Protein AF-A0A351EUS2-F1 (afdb_monomer_lite)

Radius of gyration: 25.68 Å; chains: 1; bounding box: 86×80×52 Å

pLDDT: mean 73.87, std 24.68, range [30.19, 98.44]

Foldseek 3Di:
DDDDDDDPDDPQDPQQAQALQGGRQQGFFAAPVVNDVSNDDQKDWADWDCPDPQWIFTFIDGPPHTAWTFTDHPPDSTGFKIKGQPQSHAYPQRAWHQAFPVNVCVVQNAKKKFFDVVVQGWIWIDGLRDHPDQKIFTWPDGDPPAQADDDPPDGMHSHGHPSGTGRIIMGGDDPPPDRPVNVVVVVPPPDPDPDPDPDDDDDDDDDDDDDDDDDDDDDDDDDPDPVSVVVVVVVVCCVVVVVVVSVVVPVPDDDPDDDD

Structure (mmCIF, N/CA/C/O backbone):
data_AF-A0A351EUS2-F1
#
_entry.id   AF-A0A351EUS2-F1
#
loop_
_atom_site.group_PDB
_atom_site.id
_atom_site.type_symbol
_atom_site.label_atom_id
_atom_site.label_alt_id
_atom_site.label_comp_id
_atom_site.label_asym_id
_atom_site.label_entity_id
_atom_site.label_seq_id
_atom_site.pdbx_PDB_ins_code
_atom_site.Cartn_x
_atom_site.Cartn_y
_atom_site.Cartn_z
_atom_site.occupancy
_atom_site.B_iso_or_equiv
_atom_site.auth_seq_id
_atom_site.auth_comp_id
_atom_site.auth_asym_id
_atom_site.auth_atom_id
_atom_site.pdbx_PDB_model_num
ATOM 1 N N . MET A 1 1 ? -37.003 -33.892 20.869 1.00 40.03 1 MET A N 1
ATOM 2 C CA . MET A 1 1 ? -35.899 -33.844 19.891 1.00 40.03 1 MET A CA 1
ATOM 3 C C . MET A 1 1 ? -35.829 -32.402 19.405 1.00 40.03 1 MET A C 1
ATOM 5 O O . MET A 1 1 ? -36.619 -32.031 18.552 1.00 40.03 1 MET A O 1
ATOM 9 N N . LEU A 1 2 ? -35.039 -31.555 20.077 1.00 43.84 2 LEU A N 1
ATOM 10 C CA . LEU A 1 2 ? -34.855 -30.150 19.691 1.00 43.84 2 LEU A CA 1
ATOM 11 C C . LEU A 1 2 ? -33.710 -30.076 18.676 1.00 43.84 2 LEU A C 1
ATOM 13 O O . LEU A 1 2 ? -32.612 -30.545 18.968 1.00 43.84 2 LEU A O 1
ATOM 17 N N . LEU A 1 3 ? -33.982 -29.506 17.505 1.00 45.84 3 LEU A N 1
ATOM 18 C CA . LEU A 1 3 ? -32.971 -29.120 16.527 1.00 45.84 3 LEU A CA 1
ATOM 19 C C . LEU A 1 3 ? -32.460 -27.730 16.926 1.00 45.84 3 LEU A C 1
ATOM 21 O O . LEU A 1 3 ? -33.226 -26.770 16.932 1.00 45.84 3 LEU A O 1
ATOM 25 N N . LEU A 1 4 ? -31.191 -27.647 17.320 1.00 47.06 4 LEU A N 1
ATOM 26 C CA . LEU A 1 4 ? -30.486 -26.383 17.516 1.00 47.06 4 LEU A CA 1
ATOM 27 C C . LEU A 1 4 ? -30.123 -25.826 16.137 1.00 47.06 4 LEU A C 1
ATOM 29 O O . LEU A 1 4 ? -29.403 -26.475 15.380 1.00 47.06 4 LEU A O 1
ATOM 33 N N . SER A 1 5 ? -30.635 -24.638 15.822 1.00 47.66 5 SER A N 1
ATOM 34 C CA . SER A 1 5 ? -30.217 -23.852 14.664 1.00 47.66 5 SER A CA 1
ATOM 35 C C . SER A 1 5 ? -28.746 -23.467 14.818 1.00 47.66 5 SER A C 1
ATOM 37 O O . SER A 1 5 ? -28.373 -22.798 15.780 1.00 47.66 5 SER A O 1
ATOM 39 N N . SER A 1 6 ? -27.905 -23.894 13.878 1.00 51.12 6 SER A N 1
ATOM 40 C CA . SER A 1 6 ? -26.531 -23.413 13.762 1.00 51.12 6 SER A CA 1
ATOM 41 C C . SER A 1 6 ? -26.544 -21.949 13.328 1.00 51.12 6 SER A C 1
ATOM 43 O O . SER A 1 6 ? -26.852 -21.644 12.179 1.00 51.12 6 SER A O 1
ATOM 45 N N . SER A 1 7 ? -26.185 -21.044 14.236 1.00 49.00 7 SER A N 1
ATOM 46 C CA . SER A 1 7 ? -25.753 -19.697 13.867 1.00 49.00 7 SER A CA 1
ATOM 47 C C . SER A 1 7 ? -24.431 -19.815 13.112 1.00 49.00 7 SER A C 1
ATOM 49 O O . SER A 1 7 ? -23.407 -20.150 13.713 1.00 49.00 7 SER A O 1
ATOM 51 N N . ALA A 1 8 ? -24.447 -19.564 11.803 1.00 48.00 8 ALA A N 1
ATOM 52 C CA . ALA A 1 8 ? -23.233 -19.369 11.024 1.00 48.00 8 ALA A CA 1
ATOM 53 C C . ALA A 1 8 ? -22.495 -18.150 11.597 1.00 48.00 8 ALA A C 1
ATOM 55 O O . ALA A 1 8 ? -22.927 -17.015 11.420 1.00 48.00 8 ALA A O 1
ATOM 56 N N . HIS A 1 9 ? -21.432 -18.394 12.359 1.00 41.19 9 HIS A N 1
ATOM 57 C CA . HIS A 1 9 ? -20.487 -17.343 12.712 1.00 41.19 9 HIS A CA 1
ATOM 58 C C . HIS A 1 9 ? -19.662 -17.079 11.4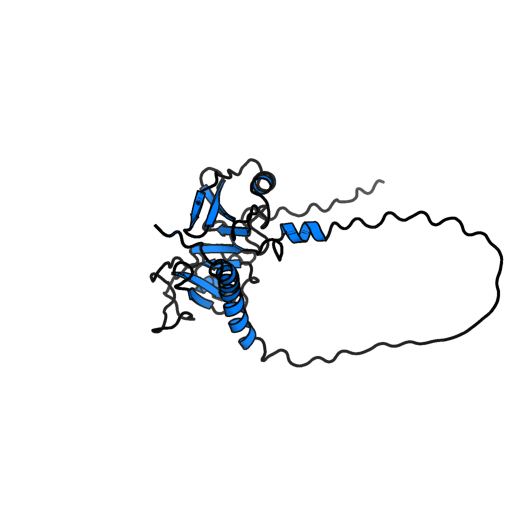55 1.00 41.19 9 HIS A C 1
ATOM 60 O O . HIS A 1 9 ? -19.102 -18.023 10.891 1.00 41.19 9 HIS A O 1
ATOM 66 N N . ALA A 1 10 ? -19.627 -15.825 11.000 1.00 47.22 10 ALA A N 1
ATOM 67 C CA . ALA A 1 10 ? -18.658 -15.396 10.001 1.00 47.22 10 ALA A CA 1
ATOM 68 C C . ALA A 1 10 ? -17.269 -15.841 10.480 1.00 47.22 10 ALA A C 1
ATOM 70 O O . ALA A 1 10 ? -16.931 -15.669 11.655 1.00 47.22 10 ALA A O 1
ATOM 71 N N . GLN A 1 11 ? -16.515 -16.516 9.614 1.00 40.34 11 GLN A N 1
ATOM 72 C CA . GLN A 1 11 ? -15.168 -16.933 9.978 1.00 40.34 11 GLN A CA 1
ATOM 73 C C . GLN A 1 11 ? -14.335 -15.673 10.241 1.00 40.34 11 GLN A C 1
ATOM 75 O O . GLN A 1 11 ? -14.480 -14.715 9.480 1.00 40.34 11 GLN A O 1
ATOM 80 N N . PRO A 1 12 ? -13.498 -15.648 11.294 1.00 48.78 12 PRO A N 1
ATOM 81 C CA . PRO A 1 12 ? -12.556 -14.555 11.467 1.00 48.78 12 PRO A CA 1
ATOM 82 C C . PRO A 1 12 ? -11.713 -14.474 10.194 1.00 48.78 12 PRO A C 1
ATOM 84 O O . PRO A 1 12 ? -11.136 -15.480 9.772 1.00 48.78 12 PRO A O 1
ATOM 87 N N . VAL A 1 13 ? -11.706 -13.303 9.555 1.00 56.59 13 VAL A N 1
ATOM 88 C CA . VAL A 1 13 ? -10.705 -12.996 8.534 1.00 56.59 13 VAL A CA 1
ATOM 89 C C . VAL A 1 13 ? -9.361 -13.161 9.232 1.00 56.59 13 VAL A C 1
ATOM 91 O O . VAL A 1 13 ? -9.209 -12.702 10.365 1.00 56.59 13 VAL A O 1
ATOM 94 N N . ASP A 1 14 ? -8.427 -13.888 8.618 1.00 68.25 14 ASP A N 1
ATOM 95 C CA . ASP A 1 14 ? -7.084 -14.009 9.182 1.00 68.25 14 ASP A CA 1
ATOM 96 C C . ASP A 1 14 ? -6.556 -12.589 9.442 1.00 68.25 14 ASP A C 1
ATOM 98 O O . ASP A 1 14 ? -6.631 -11.738 8.546 1.00 68.25 14 ASP A O 1
ATOM 102 N N . ASP A 1 15 ? -6.084 -12.335 10.671 1.00 78.44 15 ASP A N 1
ATOM 103 C CA . ASP A 1 15 ? -5.632 -11.021 11.152 1.00 78.44 15 ASP A CA 1
ATOM 104 C C . ASP A 1 15 ? -4.650 -10.355 10.169 1.00 78.44 15 ASP A C 1
ATOM 106 O O . ASP A 1 15 ? -4.507 -9.132 10.183 1.00 78.44 15 ASP A O 1
ATOM 110 N N . HIS A 1 16 ? -3.981 -11.141 9.316 1.00 92.56 16 HIS A N 1
ATOM 111 C CA . HIS A 1 16 ? -2.975 -10.691 8.364 1.00 92.56 16 HIS A CA 1
ATOM 112 C C . HIS A 1 16 ? -3.422 -10.672 6.887 1.00 92.56 16 HIS A C 1
ATOM 114 O O . HIS A 1 16 ? -2.598 -10.514 5.985 1.00 92.56 16 HIS A O 1
ATOM 120 N N . THR A 1 17 ? -4.719 -10.785 6.595 1.00 95.44 17 THR A N 1
ATOM 121 C CA . THR A 1 17 ? -5.216 -10.693 5.209 1.00 95.44 17 THR A CA 1
ATOM 122 C C . THR A 1 17 ? -5.437 -9.246 4.778 1.00 95.44 17 THR A C 1
ATOM 124 O O . THR A 1 17 ? -6.060 -8.464 5.494 1.00 95.44 17 THR A O 1
ATOM 127 N N . ILE A 1 18 ? -4.985 -8.901 3.573 1.00 95.81 18 ILE A N 1
ATOM 128 C CA . ILE A 1 18 ? -5.256 -7.629 2.897 1.00 95.81 18 ILE A CA 1
ATOM 129 C C . ILE A 1 18 ? -6.395 -7.832 1.893 1.00 95.81 18 ILE A C 1
ATOM 131 O O . ILE A 1 18 ? -6.320 -8.707 1.029 1.00 95.81 18 ILE A O 1
ATOM 135 N N . THR A 1 19 ? -7.430 -6.998 1.972 1.00 93.88 19 THR A N 1
ATOM 136 C CA . THR A 1 19 ? -8.561 -6.989 1.034 1.00 93.88 19 THR A CA 1
ATOM 137 C C . THR A 1 19 ? -8.788 -5.583 0.479 1.00 93.88 19 THR A C 1
ATOM 139 O O . THR A 1 19 ? -8.163 -4.619 0.911 1.00 93.88 19 THR A O 1
ATOM 142 N N . ALA A 1 20 ? -9.701 -5.445 -0.485 1.00 91.44 20 ALA A N 1
ATOM 143 C CA . ALA A 1 20 ? -10.112 -4.138 -1.000 1.00 91.44 20 ALA A CA 1
ATOM 144 C C . ALA A 1 20 ? -10.875 -3.293 0.043 1.00 91.44 20 ALA A C 1
ATOM 146 O O . ALA A 1 20 ? -11.069 -2.095 -0.147 1.00 91.44 20 ALA A O 1
ATOM 147 N N . GLU A 1 21 ? -11.339 -3.906 1.130 1.00 92.00 21 GLU A N 1
ATOM 148 C CA . GLU A 1 21 ? -12.122 -3.246 2.177 1.00 92.00 21 GLU A CA 1
ATOM 149 C C . GLU A 1 21 ? -11.258 -2.832 3.368 1.00 92.00 21 GLU A C 1
ATOM 151 O O . GLU A 1 21 ? -11.636 -1.929 4.114 1.00 92.00 21 GLU A O 1
ATOM 156 N N . GLY A 1 22 ? -10.096 -3.464 3.547 1.00 94.12 22 GLY A N 1
ATOM 157 C CA . GLY A 1 22 ? -9.220 -3.188 4.670 1.00 94.12 22 GLY A CA 1
ATOM 158 C C . GLY A 1 22 ? -8.187 -4.282 4.921 1.00 94.12 22 GLY A C 1
ATOM 159 O O . GLY A 1 22 ? -7.682 -4.918 3.995 1.00 94.12 22 GLY A O 1
ATOM 160 N N . ILE A 1 23 ? -7.819 -4.449 6.189 1.00 94.56 23 ILE A N 1
ATOM 161 C CA . ILE A 1 23 ? -6.746 -5.335 6.638 1.00 94.56 23 ILE A CA 1
ATOM 162 C C . ILE A 1 23 ? -7.187 -6.060 7.908 1.00 94.56 23 ILE A C 1
ATOM 164 O O . ILE A 1 23 ? -7.383 -5.425 8.947 1.00 94.56 23 ILE A O 1
ATOM 168 N N . GLY A 1 24 ? -7.302 -7.387 7.848 1.00 92.69 24 GLY A N 1
ATOM 169 C CA . GLY A 1 24 ? -7.851 -8.179 8.948 1.00 92.69 24 GLY A CA 1
ATOM 170 C C . GLY A 1 24 ? -9.206 -7.614 9.390 1.00 92.69 24 GLY A C 1
ATOM 171 O O . GLY A 1 24 ? -10.120 -7.479 8.580 1.00 92.69 24 GLY A O 1
ATOM 172 N N . ASN A 1 25 ? -9.312 -7.223 10.663 1.00 93.00 25 ASN A N 1
ATOM 173 C CA . ASN A 1 25 ? -10.518 -6.596 11.222 1.00 93.00 25 ASN A CA 1
ATOM 174 C C . ASN A 1 25 ? -10.578 -5.066 11.043 1.00 93.00 25 ASN A C 1
ATOM 176 O O . ASN A 1 25 ? -11.597 -4.454 11.358 1.00 93.00 25 ASN A O 1
ATOM 180 N N . ALA A 1 26 ? -9.507 -4.422 10.572 1.00 94.94 26 ALA A N 1
ATOM 181 C CA . ALA A 1 26 ? -9.528 -2.997 10.268 1.00 94.94 26 ALA A CA 1
ATOM 182 C C . ALA A 1 26 ? -10.205 -2.764 8.919 1.00 94.94 26 ALA A C 1
ATOM 184 O O . ALA A 1 26 ? -9.762 -3.296 7.903 1.00 94.94 26 ALA A O 1
ATOM 185 N N . VAL A 1 27 ? -11.233 -1.920 8.899 1.00 94.94 27 VAL A N 1
ATOM 186 C CA . VAL A 1 27 ? -12.013 -1.602 7.698 1.00 94.94 27 VAL A CA 1
ATOM 187 C C . VAL A 1 27 ? -11.836 -0.128 7.341 1.00 94.94 27 VAL A C 1
ATOM 189 O O . VAL A 1 27 ? -11.749 0.734 8.217 1.00 94.94 27 VAL A O 1
ATOM 192 N N . LEU A 1 28 ? -11.757 0.167 6.048 1.00 93.88 28 LEU A N 1
ATOM 193 C CA . LEU A 1 28 ? -11.687 1.532 5.545 1.00 93.88 28 LEU A CA 1
ATOM 194 C C . LEU A 1 28 ? -12.986 2.308 5.804 1.00 93.88 28 LEU A C 1
ATOM 196 O O . LEU A 1 28 ? -14.092 1.786 5.644 1.00 93.88 28 LEU A O 1
ATOM 200 N N . GLY A 1 29 ? -12.836 3.587 6.142 1.00 93.88 29 GLY A N 1
ATOM 201 C CA . GLY A 1 29 ? -13.927 4.502 6.479 1.00 93.88 29 GLY A CA 1
ATOM 202 C C . GLY A 1 29 ? -14.291 4.527 7.966 1.00 93.88 29 GLY A C 1
ATOM 203 O O . GLY A 1 29 ? -15.108 5.347 8.365 1.00 93.88 29 GLY A O 1
ATOM 204 N N . LEU A 1 30 ? -13.665 3.692 8.801 1.00 94.88 30 LEU A N 1
ATOM 205 C CA . LEU A 1 30 ? -13.829 3.777 10.253 1.00 94.88 30 LEU A CA 1
ATOM 206 C C . LEU A 1 30 ? -13.211 5.065 10.808 1.00 94.88 30 LEU A C 1
ATOM 208 O O . LEU A 1 30 ? -12.164 5.527 10.345 1.00 94.88 30 LEU A O 1
ATOM 212 N N . SER A 1 31 ? -13.808 5.609 11.863 1.00 94.38 31 SER A N 1
ATOM 213 C CA . SER A 1 31 ? -13.141 6.582 12.725 1.00 94.38 31 SER A CA 1
ATOM 214 C C . SER A 1 31 ? -11.997 5.922 13.516 1.00 94.38 31 SER A C 1
ATOM 216 O O . SER A 1 31 ? -11.963 4.698 13.692 1.00 94.38 31 SER A O 1
ATOM 218 N N . PRO A 1 32 ? -11.062 6.706 14.084 1.00 94.06 32 PRO A N 1
ATOM 219 C CA . PRO A 1 32 ? -10.024 6.158 14.953 1.00 94.06 32 PRO A CA 1
ATOM 220 C C . PRO A 1 32 ? -10.552 5.385 16.170 1.00 94.06 32 PRO A C 1
ATOM 222 O O . PRO A 1 32 ? -9.917 4.424 16.598 1.00 94.06 32 PRO A O 1
ATOM 225 N N . ALA A 1 33 ? -11.690 5.801 16.734 1.00 94.56 33 ALA A N 1
ATOM 226 C CA . ALA A 1 33 ? -12.295 5.125 17.880 1.00 94.56 33 ALA A CA 1
ATOM 227 C C . ALA A 1 33 ? -12.857 3.754 17.480 1.00 94.56 33 ALA A C 1
ATOM 229 O O . ALA A 1 33 ? -12.575 2.758 18.141 1.00 94.56 33 ALA A O 1
ATOM 230 N N . GLU A 1 34 ? -13.567 3.687 16.356 1.00 95.81 34 GLU A N 1
ATOM 231 C CA . GLU A 1 34 ? -14.103 2.428 15.833 1.00 95.81 34 GLU A CA 1
ATOM 232 C C . GLU A 1 34 ? -12.986 1.471 15.405 1.00 95.81 34 GLU A C 1
ATOM 234 O O . GLU A 1 34 ? -13.099 0.268 15.620 1.00 95.81 34 GLU A O 1
ATOM 239 N N . LEU A 1 35 ? -11.869 1.984 14.872 1.00 95.94 35 LEU A N 1
ATOM 240 C CA . LEU A 1 35 ? -10.696 1.155 14.583 1.00 95.94 35 LEU A CA 1
ATOM 241 C C . LEU A 1 35 ? -10.160 0.467 15.850 1.00 95.94 35 LEU A C 1
ATOM 243 O O . LEU A 1 35 ? -9.801 -0.709 15.803 1.00 95.94 35 LEU A O 1
ATOM 247 N N . ILE A 1 36 ? -10.095 1.182 16.979 1.00 95.62 36 ILE A N 1
ATOM 248 C CA . ILE A 1 36 ? -9.648 0.611 18.261 1.00 95.62 36 ILE A CA 1
ATOM 249 C C . ILE A 1 36 ? -10.588 -0.514 18.702 1.00 95.62 36 ILE A C 1
ATOM 251 O O . ILE A 1 36 ? -10.125 -1.575 19.121 1.00 95.62 36 ILE A O 1
ATOM 255 N N . GLU A 1 37 ? -11.899 -0.298 18.590 1.00 95.62 37 GLU A N 1
ATOM 256 C CA . GLU A 1 37 ? -12.901 -1.307 18.936 1.00 95.62 37 GLU A CA 1
ATOM 257 C C . GLU A 1 37 ? -12.811 -2.539 18.025 1.00 95.62 37 GLU A C 1
ATOM 259 O O . GLU A 1 37 ? -12.827 -3.665 18.523 1.00 95.62 37 GLU A O 1
ATOM 264 N N . ALA A 1 38 ? -12.653 -2.333 16.714 1.00 94.44 38 ALA A N 1
ATOM 265 C CA . ALA A 1 38 ? -12.583 -3.398 15.717 1.00 94.44 38 ALA A CA 1
ATOM 266 C C . ALA A 1 38 ? -11.327 -4.274 15.859 1.00 94.44 38 ALA A C 1
ATOM 268 O O . ALA A 1 38 ? -11.396 -5.493 15.710 1.00 94.44 38 ALA A O 1
ATOM 269 N N . LEU A 1 39 ? -10.175 -3.670 16.166 1.00 94.38 39 LEU A N 1
ATOM 270 C CA . LEU A 1 39 ? -8.918 -4.401 16.353 1.00 94.38 39 LEU A CA 1
ATOM 271 C C . LEU A 1 39 ? -8.851 -5.143 17.693 1.00 94.38 39 LEU A C 1
ATOM 273 O O . LEU A 1 39 ? -8.184 -6.173 17.807 1.00 94.38 39 LEU A O 1
ATOM 277 N N . GLY A 1 40 ? -9.530 -4.626 18.716 1.00 93.06 40 GLY A N 1
ATOM 278 C CA . GLY A 1 40 ? -9.517 -5.201 20.051 1.00 93.06 40 GLY A CA 1
ATOM 279 C C . GLY A 1 40 ? -8.230 -4.917 20.847 1.00 93.06 40 GLY A C 1
ATOM 280 O O . GLY A 1 40 ? -7.313 -4.232 20.391 1.00 93.06 40 GLY A O 1
ATOM 281 N N . PRO A 1 41 ? -8.153 -5.434 22.087 1.00 93.56 41 PRO A N 1
ATOM 282 C CA . PRO A 1 41 ? -7.209 -4.964 23.106 1.00 93.56 41 PRO A CA 1
ATOM 283 C C . PRO A 1 41 ? -5.745 -5.358 22.870 1.00 93.56 41 PRO A C 1
ATOM 285 O O . PRO A 1 41 ? -4.856 -4.817 23.526 1.00 93.56 41 PRO A O 1
ATOM 288 N N . ASP A 1 42 ? -5.483 -6.303 21.967 1.00 92.69 42 ASP A N 1
ATOM 289 C CA . ASP A 1 42 ? -4.122 -6.742 21.644 1.00 92.69 42 ASP A CA 1
ATOM 290 C C . ASP A 1 42 ? -3.365 -5.709 20.796 1.00 92.69 42 ASP A C 1
ATOM 292 O O . ASP A 1 42 ? -2.128 -5.702 20.768 1.00 92.69 42 ASP A O 1
ATOM 296 N N . TYR A 1 43 ? -4.100 -4.843 20.098 1.00 95.94 43 TYR A N 1
ATOM 297 C CA . TYR A 1 43 ? -3.543 -3.808 19.244 1.00 95.94 43 TYR A CA 1
ATOM 298 C C . TYR A 1 43 ? -3.398 -2.489 20.001 1.00 95.94 43 TYR A C 1
ATOM 300 O O . TYR A 1 43 ? -4.205 -2.104 20.843 1.00 95.94 43 TYR A O 1
ATOM 308 N N . GLN A 1 44 ? -2.344 -1.764 19.656 1.00 96.81 44 GLN A N 1
ATOM 309 C CA . GLN A 1 44 ? -2.067 -0.415 20.114 1.00 96.81 44 GLN A CA 1
ATOM 310 C C . GLN A 1 44 ? -2.210 0.517 18.918 1.00 96.81 44 GLN A C 1
ATOM 312 O O . GLN A 1 44 ? -1.396 0.478 17.989 1.00 96.81 44 GLN A O 1
ATOM 317 N N . VAL A 1 45 ? -3.243 1.352 18.954 1.00 96.62 45 VAL A N 1
ATOM 318 C CA . VAL A 1 45 ? -3.437 2.445 18.003 1.00 96.62 45 VAL A CA 1
ATOM 319 C C . VAL A 1 45 ? -2.822 3.698 18.617 1.00 96.62 45 VAL A C 1
ATOM 321 O O . VAL A 1 45 ? -3.279 4.173 19.655 1.00 96.62 45 VAL A O 1
ATOM 324 N N . GLY A 1 46 ? -1.745 4.193 18.010 1.00 94.38 46 GLY A N 1
ATOM 325 C CA . GLY A 1 46 ? -1.026 5.363 18.508 1.00 94.38 46 GLY A CA 1
ATOM 326 C C . GLY A 1 46 ? -1.808 6.671 18.376 1.00 94.38 46 GLY A C 1
ATOM 327 O O . GLY A 1 46 ? -2.878 6.733 17.758 1.00 94.38 46 GLY A O 1
ATOM 328 N N . ASP A 1 47 ? -1.228 7.732 18.932 1.00 94.56 47 ASP A N 1
ATOM 329 C CA . ASP A 1 47 ? -1.672 9.105 18.696 1.00 94.56 47 ASP A CA 1
ATOM 330 C C . ASP A 1 47 ? -1.558 9.488 17.214 1.00 94.56 47 ASP A C 1
ATOM 332 O O . ASP A 1 47 ? -0.887 8.817 16.421 1.00 94.56 47 ASP A O 1
ATOM 336 N N . GLU A 1 48 ? -2.236 10.574 16.846 1.00 93.38 48 GLU A N 1
ATOM 337 C CA . GLU A 1 48 ? -2.137 11.129 15.503 1.00 93.38 48 GLU A CA 1
ATOM 338 C C . GLU A 1 48 ? -0.730 11.677 15.240 1.00 93.38 48 GLU A C 1
ATOM 340 O O . GLU A 1 48 ? -0.155 12.411 16.047 1.00 93.38 48 GLU A O 1
ATOM 345 N N . VAL A 1 49 ? -0.171 11.294 14.098 1.00 92.12 49 VAL A N 1
ATOM 346 C CA . VAL A 1 49 ? 1.151 11.680 13.624 1.00 92.12 49 VAL A CA 1
ATOM 347 C C . VAL A 1 49 ? 1.126 11.886 12.114 1.00 92.12 49 VAL A C 1
ATOM 349 O O . VAL A 1 49 ? 0.333 11.279 11.394 1.00 92.12 49 VAL A O 1
ATOM 352 N N . ARG A 1 50 ? 2.092 12.658 11.618 1.00 90.00 50 ARG A N 1
ATOM 353 C CA . ARG A 1 50 ? 2.379 12.770 10.188 1.00 90.00 50 ARG A CA 1
ATOM 354 C C . ARG A 1 50 ? 2.960 11.456 9.661 1.00 90.00 50 ARG A C 1
ATOM 356 O O . ARG A 1 50 ? 4.082 11.091 10.014 1.00 90.00 50 ARG A O 1
ATOM 363 N N . ILE A 1 51 ? 2.208 10.741 8.824 1.00 87.56 51 ILE A N 1
ATOM 364 C CA . ILE A 1 51 ? 2.585 9.431 8.263 1.00 87.56 51 ILE A CA 1
ATOM 365 C C . ILE A 1 51 ? 3.444 9.595 7.009 1.00 87.56 51 ILE A C 1
ATOM 367 O O . ILE A 1 51 ? 4.470 8.931 6.849 1.00 87.56 51 ILE A O 1
ATOM 371 N N . THR A 1 52 ? 3.040 10.504 6.129 1.00 80.19 52 THR A N 1
ATOM 372 C CA . THR A 1 52 ? 3.831 10.969 4.983 1.00 80.19 52 THR A CA 1
ATOM 373 C C . THR A 1 52 ? 3.658 12.472 4.842 1.00 80.19 52 THR A C 1
ATOM 375 O O . THR A 1 52 ? 2.857 13.029 5.573 1.00 80.19 52 THR A O 1
ATOM 378 N N . ILE A 1 53 ? 4.358 13.146 3.925 1.00 80.75 53 ILE A N 1
ATOM 379 C CA . ILE A 1 53 ? 4.194 14.599 3.755 1.00 80.75 53 ILE A CA 1
ATOM 380 C C . ILE A 1 53 ? 2.732 15.014 3.490 1.00 80.75 53 ILE A C 1
ATOM 382 O O . ILE A 1 53 ? 2.335 16.088 3.941 1.00 80.75 53 ILE A O 1
ATOM 386 N N . ASP A 1 54 ? 1.950 14.109 2.896 1.00 80.06 54 ASP A N 1
ATOM 387 C CA . ASP A 1 54 ? 0.577 14.323 2.432 1.00 80.06 54 ASP A CA 1
ATOM 388 C C . ASP A 1 54 ? -0.494 13.887 3.444 1.00 80.06 54 ASP A C 1
ATOM 390 O O . ASP A 1 54 ? -1.634 14.325 3.353 1.00 80.06 54 ASP A O 1
ATOM 394 N N . PHE A 1 55 ? -0.149 13.015 4.402 1.00 88.25 55 PHE A N 1
ATOM 395 C CA . PHE A 1 55 ? -1.151 12.308 5.208 1.00 88.25 55 PHE A CA 1
ATOM 396 C C . PHE A 1 55 ? -0.820 12.298 6.695 1.00 88.25 55 PHE A C 1
ATOM 398 O O . PHE A 1 55 ? 0.263 11.852 7.099 1.00 88.25 55 PHE A O 1
ATOM 405 N N . ASP A 1 56 ? -1.798 12.708 7.495 1.00 91.38 56 ASP A N 1
ATOM 406 C CA . ASP A 1 56 ? -1.847 12.498 8.936 1.00 91.38 56 ASP A CA 1
ATOM 407 C C . ASP A 1 56 ? -2.620 11.207 9.253 1.00 91.38 56 ASP A C 1
ATOM 409 O O . ASP A 1 56 ? -3.445 10.721 8.476 1.00 91.38 56 ASP A O 1
ATOM 413 N N . GLY A 1 57 ? -2.285 10.570 10.369 1.00 94.50 57 GLY A N 1
ATOM 414 C CA . GLY A 1 57 ? -2.809 9.250 10.685 1.00 94.50 57 GLY A CA 1
ATOM 415 C C . GLY A 1 57 ? -2.237 8.670 11.961 1.00 94.50 57 GLY A C 1
ATOM 416 O O . GLY A 1 57 ? -1.666 9.366 12.787 1.00 94.50 57 GLY A O 1
ATOM 417 N N . ARG A 1 58 ? -2.385 7.364 12.135 1.00 96.12 58 ARG A N 1
ATOM 418 C CA . ARG A 1 58 ? -2.015 6.632 13.342 1.00 96.12 58 ARG A CA 1
ATOM 419 C C . ARG A 1 58 ? -1.199 5.406 12.981 1.00 96.12 58 ARG A C 1
ATOM 421 O O . ARG A 1 58 ? -1.446 4.726 11.983 1.00 96.12 58 ARG A O 1
ATOM 428 N N . VAL A 1 59 ? -0.212 5.109 13.815 1.00 97.38 59 VAL A N 1
ATOM 429 C CA . VAL A 1 59 ? 0.565 3.874 13.708 1.00 97.38 59 VAL A CA 1
ATOM 430 C C . VAL A 1 59 ? -0.150 2.794 14.508 1.00 97.38 59 VAL A C 1
ATOM 432 O O . VAL A 1 59 ? -0.393 2.970 15.701 1.00 97.38 59 VAL A O 1
ATOM 435 N N . VAL A 1 60 ? -0.468 1.678 13.855 1.00 97.69 60 VAL A N 1
ATOM 436 C CA . VAL A 1 60 ? -1.071 0.510 14.496 1.00 97.69 60 VAL A CA 1
ATOM 437 C C . VAL A 1 60 ? 0.021 -0.515 14.760 1.00 97.69 60 VAL A C 1
ATOM 439 O O . VAL A 1 60 ? 0.787 -0.880 13.866 1.00 97.69 60 VAL A O 1
ATOM 442 N N . SER A 1 61 ? 0.118 -0.979 16.000 1.00 97.25 61 SER A N 1
ATOM 443 C CA . SER A 1 61 ? 1.133 -1.942 16.419 1.00 97.25 61 SER A CA 1
ATOM 444 C C . SER A 1 61 ? 0.551 -3.047 17.292 1.00 97.25 61 SER A C 1
ATOM 446 O O . SER A 1 61 ? -0.476 -2.867 17.934 1.00 97.25 61 SER A O 1
ATOM 448 N N . ARG A 1 62 ? 1.218 -4.199 17.321 1.00 95.31 62 ARG A N 1
ATOM 449 C CA . ARG A 1 62 ? 0.906 -5.340 18.191 1.00 95.31 62 ARG A CA 1
ATOM 450 C C . ARG A 1 62 ? 2.226 -5.856 18.744 1.00 95.31 62 ARG A C 1
ATOM 452 O O . ARG A 1 62 ? 3.175 -6.047 17.985 1.00 95.31 62 ARG A O 1
ATOM 459 N N . ASN A 1 63 ? 2.328 -6.006 20.066 1.00 92.88 63 ASN A N 1
ATOM 460 C CA . ASN A 1 63 ? 3.565 -6.421 20.748 1.00 92.88 63 ASN A CA 1
ATOM 461 C C . ASN A 1 63 ? 4.811 -5.592 20.358 1.00 92.88 63 ASN A C 1
ATOM 463 O O . ASN A 1 63 ? 5.901 -6.132 20.184 1.00 92.88 63 ASN A O 1
ATOM 467 N N . GLY A 1 64 ? 4.647 -4.277 20.170 1.00 92.81 64 GLY A N 1
ATOM 468 C CA . GLY A 1 64 ? 5.731 -3.368 19.771 1.00 92.81 64 GLY A CA 1
ATOM 469 C C . GLY A 1 64 ? 6.150 -3.455 18.297 1.00 92.81 64 GLY A C 1
ATOM 470 O O . GLY A 1 64 ? 7.021 -2.699 17.873 1.00 92.81 64 GLY A O 1
ATOM 471 N N . THR A 1 65 ? 5.523 -4.328 17.504 1.00 95.06 65 THR A N 1
ATOM 472 C CA . THR A 1 65 ? 5.757 -4.440 16.059 1.00 95.06 65 THR A CA 1
ATOM 473 C C . THR A 1 65 ? 4.685 -3.671 15.304 1.00 95.06 65 THR A C 1
ATOM 475 O O . THR A 1 65 ? 3.492 -3.891 15.526 1.00 95.06 65 THR A O 1
ATOM 478 N N . VAL A 1 66 ? 5.102 -2.769 14.411 1.00 96.69 66 VAL A N 1
ATOM 479 C CA . VAL A 1 66 ? 4.182 -2.028 13.539 1.00 96.69 66 VAL A CA 1
ATOM 480 C C . VAL A 1 66 ? 3.511 -2.999 12.579 1.00 96.69 66 VAL A C 1
ATOM 482 O O . VAL A 1 66 ? 4.182 -3.699 11.828 1.00 96.69 66 VAL A O 1
ATOM 485 N N . GLN A 1 67 ? 2.186 -3.005 12.609 1.00 97.50 67 GLN A N 1
ATOM 486 C CA . GLN A 1 67 ? 1.348 -3.844 11.766 1.00 97.50 67 GLN A CA 1
ATOM 487 C C . GLN A 1 67 ? 1.044 -3.108 10.461 1.00 97.50 67 GLN A C 1
ATOM 489 O O . GLN A 1 67 ? 1.418 -3.547 9.376 1.00 97.50 67 GLN A O 1
ATOM 494 N N . PHE A 1 68 ? 0.472 -1.911 10.581 1.00 97.62 68 PHE A N 1
ATOM 495 C CA . PHE A 1 68 ? 0.176 -1.019 9.466 1.00 97.62 68 PHE A CA 1
ATOM 496 C C . PHE A 1 68 ? 0.047 0.426 9.963 1.00 97.62 68 PHE A C 1
ATOM 498 O O . PHE A 1 68 ? 0.130 0.715 11.161 1.00 97.62 68 PHE A O 1
ATOM 505 N N . ARG A 1 69 ? -0.115 1.361 9.031 1.00 97.75 69 ARG A N 1
ATOM 506 C CA . ARG A 1 69 ? -0.436 2.763 9.321 1.00 97.75 69 ARG A CA 1
ATOM 507 C C . ARG A 1 69 ? -1.813 3.074 8.770 1.00 97.75 69 ARG A C 1
ATOM 509 O O . ARG A 1 69 ? -2.068 2.757 7.614 1.00 97.75 69 ARG A O 1
ATOM 516 N N . ALA A 1 70 ? -2.658 3.685 9.587 1.00 97.00 70 ALA A N 1
ATOM 517 C CA . ALA A 1 70 ? -3.995 4.102 9.205 1.00 97.00 70 ALA A CA 1
ATOM 518 C C . ALA A 1 70 ? -4.036 5.618 9.062 1.00 97.00 70 ALA A C 1
ATOM 520 O O . ALA A 1 70 ? -3.756 6.328 10.020 1.00 97.00 70 ALA A O 1
ATOM 521 N N . ALA A 1 71 ? -4.328 6.110 7.870 1.00 95.00 71 ALA A N 1
ATOM 522 C CA . ALA A 1 71 ? -4.238 7.510 7.509 1.00 95.00 71 ALA A CA 1
ATOM 523 C C . ALA A 1 71 ? -5.590 8.057 7.054 1.00 95.00 71 ALA A C 1
ATOM 525 O O . ALA A 1 71 ? -6.434 7.329 6.528 1.00 95.00 71 ALA A O 1
ATOM 526 N N . MET A 1 72 ? -5.755 9.355 7.272 1.00 91.56 72 MET A N 1
ATOM 527 C CA . MET A 1 72 ? -6.854 10.153 6.750 1.00 91.56 72 MET A CA 1
ATOM 528 C C . MET A 1 72 ? -6.344 10.839 5.484 1.00 91.56 72 MET A C 1
ATOM 530 O O . MET A 1 72 ? -5.262 11.436 5.485 1.00 91.56 72 MET A O 1
ATOM 534 N N . THR A 1 73 ? -7.087 10.710 4.392 1.00 83.62 73 THR A N 1
ATOM 535 C CA . THR A 1 73 ? -6.865 11.492 3.169 1.00 83.62 73 THR A CA 1
ATOM 536 C C . THR A 1 73 ? -7.853 12.654 3.150 1.00 83.62 73 THR A C 1
ATOM 538 O O . THR A 1 73 ? -8.898 12.573 3.777 1.00 83.62 73 THR A O 1
ATOM 541 N N . ASP A 1 74 ? -7.549 13.738 2.438 1.00 68.44 74 ASP A N 1
ATOM 542 C CA . ASP A 1 74 ? -8.526 14.800 2.137 1.00 68.44 74 ASP A CA 1
ATOM 543 C C . ASP A 1 74 ? -9.202 15.457 3.360 1.00 68.44 74 ASP A C 1
ATOM 545 O O . ASP A 1 74 ? -10.394 15.766 3.323 1.00 68.44 74 ASP A O 1
ATOM 549 N N . ASP A 1 75 ? -8.447 15.666 4.446 1.00 70.94 75 ASP A N 1
ATOM 550 C CA . ASP A 1 75 ? -8.932 16.246 5.711 1.00 70.94 75 ASP A CA 1
ATOM 551 C C . ASP A 1 75 ? -10.184 15.534 6.277 1.00 70.94 75 ASP A C 1
ATOM 553 O O . ASP A 1 75 ? -11.027 16.146 6.941 1.00 70.94 75 ASP A O 1
ATOM 557 N N . THR A 1 76 ? -10.335 14.233 6.006 1.00 79.56 76 THR A N 1
ATOM 558 C CA . THR A 1 76 ? -11.444 13.434 6.532 1.00 79.56 76 THR A CA 1
ATOM 559 C C . THR A 1 76 ? -11.262 13.128 8.015 1.00 79.56 76 THR A C 1
ATOM 561 O O . THR A 1 76 ? -10.151 12.975 8.511 1.00 79.56 76 THR A O 1
ATOM 564 N N . GLU A 1 77 ? -12.376 12.947 8.730 1.00 85.31 77 GLU A N 1
ATOM 565 C CA . GLU A 1 77 ? -12.359 12.406 10.102 1.00 85.31 77 GLU A CA 1
ATOM 566 C C . GLU A 1 77 ? -12.282 10.864 10.125 1.00 85.31 77 GLU A C 1
ATOM 568 O O . GLU A 1 77 ? -12.114 10.249 11.182 1.00 85.31 77 GLU A O 1
ATOM 573 N N . THR A 1 78 ? -12.414 10.229 8.957 1.00 92.25 78 THR A N 1
ATOM 574 C CA . THR A 1 78 ? -12.389 8.775 8.772 1.00 92.25 78 THR A CA 1
ATOM 575 C C . THR A 1 78 ? -11.086 8.303 8.140 1.00 92.25 78 THR A C 1
ATOM 577 O O . THR A 1 78 ? -10.433 9.022 7.384 1.00 92.25 78 THR A O 1
ATOM 580 N N . LEU A 1 79 ? -10.703 7.068 8.452 1.00 94.25 79 LEU A N 1
ATOM 581 C CA . LEU A 1 79 ? -9.480 6.437 7.976 1.00 94.25 79 LEU A CA 1
ATOM 582 C C . LEU A 1 79 ? -9.710 5.845 6.583 1.00 94.25 79 LEU A C 1
ATOM 584 O O . LEU A 1 79 ? -10.282 4.765 6.436 1.00 94.25 79 LEU A O 1
ATOM 588 N N . THR A 1 80 ? -9.274 6.563 5.557 1.00 94.88 80 THR A N 1
ATOM 589 C CA . THR A 1 80 ? -9.504 6.238 4.140 1.00 94.88 80 THR A CA 1
ATOM 590 C C . THR A 1 80 ? -8.312 5.567 3.465 1.00 94.88 80 THR A C 1
ATOM 592 O O . THR A 1 80 ? -8.429 5.113 2.327 1.00 94.88 80 THR A O 1
ATOM 595 N N . LEU A 1 81 ? -7.172 5.464 4.154 1.00 95.19 81 LEU A N 1
ATOM 596 C CA . LEU A 1 81 ? -5.957 4.856 3.624 1.00 95.19 81 LEU A CA 1
ATOM 597 C C . LEU A 1 81 ? -5.263 3.988 4.669 1.00 95.19 81 LEU A C 1
ATOM 599 O O . LEU A 1 81 ? -4.862 4.466 5.728 1.00 95.19 81 LEU A O 1
ATOM 603 N N . PHE A 1 82 ? -5.008 2.728 4.332 1.00 97.25 82 PHE A N 1
ATOM 604 C CA . PHE A 1 82 ? -4.109 1.871 5.091 1.00 97.25 82 PHE A CA 1
ATOM 605 C C . PHE A 1 82 ? -2.824 1.580 4.319 1.00 97.25 82 PHE A C 1
ATOM 607 O O . PHE A 1 82 ? -2.858 1.226 3.145 1.00 97.25 82 PHE A O 1
ATOM 614 N N . MET A 1 83 ? -1.677 1.697 4.990 1.00 96.31 83 MET A N 1
ATOM 615 C CA . MET A 1 83 ? -0.356 1.399 4.430 1.00 96.31 83 MET A CA 1
ATOM 616 C C . MET A 1 83 ? 0.291 0.238 5.186 1.00 96.31 83 MET A C 1
ATOM 618 O O . MET A 1 83 ? 0.632 0.363 6.369 1.00 96.31 83 MET A O 1
ATOM 622 N N . VAL A 1 84 ? 0.515 -0.872 4.488 1.00 97.56 84 VAL A N 1
ATOM 623 C CA . VAL A 1 84 ? 1.059 -2.111 5.051 1.00 97.56 84 VAL A CA 1
ATOM 624 C C . VAL A 1 84 ? 2.472 -2.333 4.551 1.00 97.56 84 VAL A C 1
ATOM 626 O O . VAL A 1 84 ? 2.691 -2.464 3.353 1.00 97.56 84 VAL A O 1
ATOM 629 N N . SER A 1 85 ? 3.434 -2.402 5.467 1.00 96.50 85 SER A N 1
ATOM 630 C CA . SER A 1 85 ? 4.824 -2.781 5.161 1.00 96.50 85 SER A CA 1
ATOM 631 C C . SER A 1 85 ? 5.293 -3.993 5.966 1.00 96.50 85 SER A C 1
ATOM 633 O O . SER A 1 85 ? 6.438 -4.407 5.812 1.00 96.50 85 SER A O 1
ATOM 635 N N . ASN A 1 86 ? 4.445 -4.542 6.844 1.00 96.75 86 ASN A N 1
ATOM 636 C CA . ASN A 1 86 ? 4.757 -5.764 7.577 1.00 96.75 86 ASN A CA 1
ATOM 637 C C . ASN A 1 86 ? 4.659 -6.967 6.609 1.00 96.75 86 ASN A C 1
ATOM 639 O O . ASN A 1 86 ? 3.588 -7.163 6.033 1.00 96.75 86 ASN A O 1
ATOM 643 N N . PRO A 1 87 ? 5.735 -7.758 6.419 1.00 96.38 87 PRO A N 1
ATOM 644 C CA . PRO A 1 87 ? 5.745 -8.907 5.507 1.00 96.38 87 PRO A CA 1
ATOM 645 C C . PRO A 1 87 ? 4.826 -10.060 5.927 1.00 96.38 87 PRO A C 1
ATOM 647 O O . PRO A 1 87 ? 4.614 -10.976 5.143 1.00 96.38 87 PRO A O 1
ATOM 650 N N . GLU A 1 88 ? 4.289 -10.046 7.148 1.00 96.31 88 GLU A N 1
ATOM 651 C CA . GLU A 1 88 ? 3.324 -11.058 7.590 1.00 96.31 88 GLU A CA 1
ATOM 652 C C . GLU A 1 88 ? 1.965 -10.927 6.888 1.00 96.31 88 GLU A C 1
ATOM 654 O O . GLU A 1 88 ? 1.198 -11.886 6.887 1.00 96.31 88 GLU A O 1
ATOM 659 N N . TYR A 1 89 ? 1.677 -9.770 6.280 1.00 97.44 89 TYR A N 1
ATOM 660 C CA . TYR A 1 89 ? 0.403 -9.492 5.625 1.00 97.44 89 TYR A CA 1
ATOM 661 C C . TYR A 1 89 ? 0.448 -9.800 4.134 1.00 97.44 89 TYR A C 1
ATOM 663 O O . TYR A 1 89 ? 1.377 -9.397 3.435 1.00 97.44 89 TYR A O 1
ATOM 671 N N . THR A 1 90 ? -0.601 -10.442 3.626 1.00 97.00 90 THR A N 1
ATOM 672 C CA . THR A 1 90 ? -0.714 -10.798 2.205 1.00 97.00 90 THR A CA 1
ATOM 673 C C . THR A 1 90 ? -2.144 -10.646 1.698 1.00 97.00 90 THR A C 1
ATOM 675 O O . THR A 1 90 ? -3.099 -10.667 2.473 1.00 97.00 90 THR A O 1
ATOM 678 N N . THR A 1 91 ? -2.302 -10.472 0.388 1.00 96.06 91 THR A N 1
ATOM 679 C CA . THR A 1 91 ? -3.591 -10.653 -0.289 1.00 96.06 91 THR A CA 1
ATOM 680 C C . THR A 1 91 ? -4.052 -12.109 -0.197 1.00 96.06 91 THR A C 1
ATOM 682 O O . THR A 1 91 ? -3.282 -12.997 0.173 1.00 96.06 91 THR A O 1
ATOM 685 N N . ALA A 1 92 ? -5.298 -12.383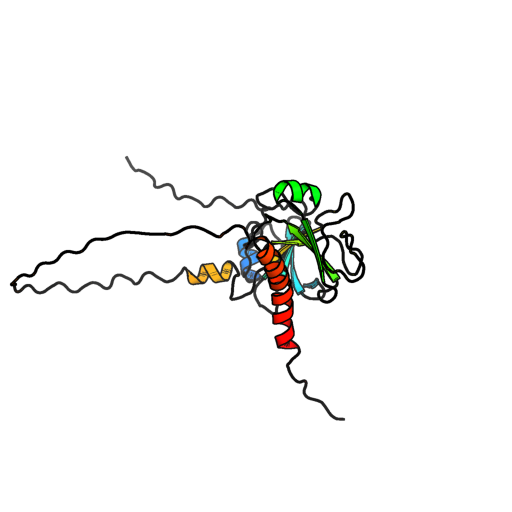 -0.592 1.00 92.69 92 ALA A N 1
ATOM 686 C CA . ALA A 1 92 ? -5.828 -13.747 -0.644 1.00 92.69 92 ALA A CA 1
ATOM 687 C C . ALA A 1 92 ? -4.981 -14.695 -1.519 1.00 92.69 92 ALA A C 1
ATOM 689 O O . ALA A 1 92 ? -4.918 -15.895 -1.259 1.00 92.69 92 ALA A O 1
ATOM 690 N N . GLU A 1 93 ? -4.304 -14.163 -2.538 1.00 94.44 93 GLU A N 1
ATOM 691 C CA . GLU A 1 93 ? -3.418 -14.918 -3.423 1.00 94.44 93 GLU A CA 1
ATOM 692 C C . GLU A 1 93 ? -1.963 -15.001 -2.921 1.00 94.44 93 GLU A C 1
ATOM 694 O O . GLU A 1 93 ? -1.108 -15.566 -3.602 1.00 94.44 93 GLU A O 1
ATOM 699 N N . GLY A 1 94 ? -1.672 -14.472 -1.728 1.00 95.81 94 GLY A N 1
ATOM 700 C CA . GLY A 1 94 ? -0.374 -14.602 -1.063 1.00 95.81 94 GLY A CA 1
ATOM 701 C C . GLY A 1 94 ? 0.673 -13.559 -1.463 1.00 95.81 94 GLY A C 1
ATOM 702 O O . GLY A 1 94 ? 1.845 -13.727 -1.132 1.00 95.81 94 GLY A O 1
ATOM 703 N N . ILE A 1 95 ? 0.283 -12.486 -2.158 1.00 97.94 95 ILE A N 1
ATOM 704 C CA . ILE A 1 95 ? 1.190 -11.390 -2.526 1.00 97.94 95 ILE A CA 1
ATOM 705 C C . ILE A 1 95 ? 1.118 -10.288 -1.468 1.00 97.94 95 ILE A C 1
ATOM 707 O O . ILE A 1 95 ? 0.039 -9.851 -1.079 1.00 97.94 95 ILE A O 1
ATOM 711 N N . GLY A 1 96 ? 2.266 -9.807 -1.000 1.00 97.06 96 GLY A N 1
ATOM 712 C CA . GLY A 1 96 ? 2.329 -8.790 0.047 1.00 97.06 96 GLY A CA 1
ATOM 713 C C . GLY A 1 96 ? 3.641 -8.011 0.038 1.00 97.06 96 GLY A C 1
ATOM 714 O O . GLY A 1 96 ? 4.410 -8.081 -0.927 1.00 97.06 96 GLY A O 1
ATOM 715 N N . PRO A 1 97 ? 3.928 -7.244 1.104 1.00 97.44 97 PRO A N 1
ATOM 716 C CA . PRO A 1 97 ? 5.241 -6.651 1.289 1.00 97.44 97 PRO A CA 1
ATOM 717 C C . PRO A 1 97 ? 6.324 -7.732 1.240 1.00 97.44 97 PRO A C 1
ATOM 719 O O . PRO A 1 97 ? 6.154 -8.822 1.775 1.00 97.44 97 PRO A O 1
ATOM 722 N N . THR A 1 98 ? 7.456 -7.405 0.624 1.00 96.69 98 THR A N 1
ATOM 723 C CA . THR A 1 98 ? 8.620 -8.269 0.352 1.00 96.69 98 THR A CA 1
ATOM 724 C C . THR A 1 98 ? 8.465 -9.313 -0.752 1.00 96.69 98 THR A C 1
ATOM 726 O O . THR A 1 98 ? 9.492 -9.811 -1.212 1.00 96.69 98 THR A O 1
ATOM 729 N N . SER A 1 99 ? 7.255 -9.576 -1.261 1.00 98.25 99 SER A N 1
ATOM 730 C CA . SER A 1 99 ? 7.097 -10.333 -2.510 1.00 98.25 99 SER A CA 1
ATOM 731 C C . SER A 1 99 ? 7.802 -9.607 -3.659 1.00 98.25 99 SER A C 1
ATOM 733 O O . SER A 1 99 ? 7.720 -8.379 -3.788 1.00 98.25 99 SER A O 1
ATOM 735 N N . THR A 1 100 ? 8.496 -10.356 -4.508 1.00 98.06 100 THR A N 1
ATOM 736 C CA . THR A 1 100 ? 9.099 -9.815 -5.729 1.00 98.06 100 THR A CA 1
ATOM 737 C C . THR A 1 100 ? 8.025 -9.487 -6.765 1.00 98.06 100 THR A C 1
ATOM 739 O O . THR A 1 100 ? 6.956 -10.101 -6.797 1.00 98.06 100 THR A O 1
ATOM 742 N N . ILE A 1 101 ? 8.311 -8.535 -7.655 1.00 98.25 101 ILE A N 1
ATOM 743 C CA . ILE A 1 101 ? 7.421 -8.224 -8.783 1.00 98.25 101 ILE A CA 1
ATOM 744 C C . ILE A 1 101 ? 7.240 -9.468 -9.665 1.00 98.25 101 ILE A C 1
ATOM 746 O O . ILE A 1 101 ? 6.123 -9.745 -10.081 1.00 98.25 101 ILE A O 1
ATOM 750 N N . ALA A 1 102 ? 8.290 -10.268 -9.865 1.00 98.25 102 ALA A N 1
ATOM 751 C CA . ALA A 1 102 ? 8.221 -11.508 -10.639 1.00 98.25 102 ALA A CA 1
ATOM 752 C C . ALA A 1 102 ? 7.310 -12.580 -10.002 1.00 98.25 102 ALA A C 1
ATOM 754 O O . ALA A 1 102 ? 6.565 -13.256 -10.711 1.00 98.25 102 ALA A O 1
ATOM 755 N N . GLU A 1 103 ? 7.329 -12.736 -8.673 1.00 98.44 103 GLU A N 1
ATOM 756 C CA . GLU A 1 103 ? 6.387 -13.621 -7.966 1.00 98.44 103 GLU A CA 1
ATOM 757 C C . GLU A 1 103 ? 4.944 -13.139 -8.134 1.00 98.44 103 GLU A C 1
ATOM 759 O O . GLU A 1 103 ? 4.055 -13.939 -8.419 1.00 98.44 103 GLU A O 1
ATOM 764 N N . ALA A 1 104 ? 4.715 -11.830 -8.023 1.00 98.06 104 ALA A N 1
ATOM 765 C CA . ALA A 1 104 ? 3.398 -11.247 -8.243 1.00 98.06 104 ALA A CA 1
ATOM 766 C C . ALA A 1 104 ? 2.938 -11.375 -9.707 1.00 98.06 104 ALA A C 1
ATOM 768 O O . ALA A 1 104 ? 1.766 -11.661 -9.948 1.00 98.06 104 ALA A O 1
ATOM 769 N N . GLU A 1 105 ? 3.840 -11.266 -10.689 1.00 98.25 105 GLU A N 1
ATOM 770 C CA . GLU A 1 105 ? 3.523 -11.517 -12.100 1.00 98.25 105 GLU A CA 1
ATOM 771 C C . GLU A 1 105 ? 3.098 -12.966 -12.361 1.00 98.25 105 GLU A C 1
ATOM 773 O O . GLU A 1 105 ? 2.232 -13.215 -13.201 1.00 98.25 105 GLU A O 1
ATOM 778 N N . ALA A 1 106 ? 3.663 -13.935 -11.636 1.00 98.25 106 ALA A N 1
ATOM 779 C CA . ALA A 1 106 ? 3.262 -15.336 -11.758 1.00 98.25 106 ALA A CA 1
ATOM 780 C C . ALA A 1 106 ? 1.817 -15.587 -11.285 1.00 98.25 106 ALA A C 1
ATOM 782 O O . ALA A 1 106 ? 1.187 -16.547 -11.731 1.00 98.25 106 ALA A O 1
ATOM 783 N N . VAL A 1 107 ? 1.295 -14.725 -10.408 1.00 98.06 107 VAL A N 1
ATOM 784 C CA . VAL A 1 107 ? -0.064 -14.800 -9.857 1.00 98.06 107 VAL A CA 1
ATOM 785 C C . VAL A 1 107 ? -1.040 -13.940 -10.661 1.00 98.06 107 VAL A C 1
ATOM 787 O O . VAL A 1 107 ? -2.077 -14.425 -11.109 1.00 98.06 107 VAL A O 1
ATOM 790 N N . TYR A 1 108 ? -0.701 -12.669 -10.876 1.00 97.38 108 TYR A N 1
ATOM 791 C CA . TYR A 1 108 ? -1.599 -11.664 -11.444 1.00 97.38 108 TYR A CA 1
ATOM 792 C C . TYR A 1 108 ? -1.311 -11.339 -12.918 1.00 97.38 108 TYR A C 1
ATOM 794 O O . TYR A 1 108 ? -2.047 -10.579 -13.547 1.00 97.38 108 TYR A O 1
ATOM 802 N N . GLY A 1 109 ? -0.286 -11.932 -13.525 1.00 97.56 109 GLY A N 1
ATOM 803 C CA . GLY A 1 109 ? 0.126 -11.630 -14.895 1.00 97.56 109 GLY A CA 1
ATOM 804 C C . GLY A 1 109 ? 0.995 -10.370 -15.001 1.00 97.56 109 GLY A C 1
ATOM 805 O O . GLY A 1 109 ? 1.414 -9.826 -13.984 1.00 97.56 109 GLY A O 1
ATOM 806 N N . PRO A 1 110 ? 1.282 -9.901 -16.230 1.00 97.44 110 PRO A N 1
ATOM 807 C CA . PRO A 1 110 ? 2.324 -8.906 -16.486 1.00 97.44 110 PRO A CA 1
ATOM 808 C C . PRO A 1 110 ? 2.196 -7.626 -15.657 1.00 97.44 110 PRO A C 1
ATOM 810 O O . PRO A 1 110 ? 1.093 -7.090 -15.501 1.00 97.44 110 PRO A O 1
ATOM 813 N N . ALA A 1 111 ? 3.337 -7.128 -15.189 1.00 97.31 111 ALA A N 1
ATOM 814 C CA . ALA A 1 111 ? 3.474 -5.922 -14.397 1.00 97.31 111 ALA A CA 1
ATOM 815 C C . ALA A 1 111 ? 3.600 -4.670 -15.273 1.00 97.31 111 ALA A C 1
ATOM 817 O O . ALA A 1 111 ? 4.245 -4.653 -16.325 1.00 97.31 111 ALA A O 1
ATOM 818 N N . MET A 1 112 ? 3.024 -3.581 -14.778 1.00 96.25 112 MET A N 1
ATOM 819 C CA . MET A 1 112 ? 3.226 -2.230 -15.275 1.00 96.25 112 MET A CA 1
ATOM 820 C C . MET A 1 112 ? 3.543 -1.328 -14.089 1.00 96.25 112 MET A C 1
ATOM 822 O O . MET A 1 112 ? 2.716 -1.162 -13.188 1.00 96.25 112 MET A O 1
ATOM 826 N N . LEU A 1 113 ? 4.744 -0.757 -14.096 1.00 94.88 113 LEU A N 1
ATOM 827 C CA . LEU A 1 113 ? 5.185 0.218 -13.115 1.00 94.88 113 LEU A CA 1
ATOM 828 C C . LEU A 1 113 ? 4.879 1.619 -13.625 1.00 94.88 113 LEU A C 1
ATOM 830 O O . LEU A 1 113 ? 5.024 1.908 -14.815 1.00 94.88 113 LEU A O 1
ATOM 834 N N . ALA A 1 114 ? 4.465 2.492 -12.718 1.00 91.94 114 ALA A N 1
ATOM 835 C CA . ALA A 1 114 ? 4.263 3.898 -13.002 1.00 91.94 114 ALA A CA 1
ATOM 836 C C . ALA A 1 114 ? 4.696 4.748 -11.812 1.00 91.94 114 ALA A C 1
ATOM 838 O O . ALA A 1 114 ? 4.492 4.371 -10.657 1.00 91.94 114 ALA A O 1
ATOM 839 N N . TRP A 1 115 ? 5.251 5.922 -12.092 1.00 88.81 115 TRP A N 1
ATOM 840 C CA . TRP A 1 115 ? 5.597 6.899 -11.068 1.00 88.81 115 TRP A CA 1
ATOM 841 C C . TRP A 1 115 ? 5.068 8.278 -11.435 1.00 88.81 115 TRP A C 1
ATOM 843 O O . TRP A 1 115 ? 4.971 8.629 -12.610 1.00 88.81 115 TRP A O 1
ATOM 853 N N . ASN A 1 116 ? 4.728 9.069 -10.419 1.00 81.69 116 ASN A N 1
ATOM 854 C CA . ASN A 1 116 ? 4.236 10.428 -10.609 1.00 81.69 116 ASN A CA 1
ATOM 855 C C . ASN A 1 116 ? 5.155 11.428 -9.881 1.00 81.69 116 ASN A C 1
ATOM 857 O O . ASN A 1 116 ? 5.230 11.371 -8.649 1.00 81.69 116 ASN A O 1
ATOM 861 N N . PRO A 1 117 ? 5.844 12.342 -10.597 1.00 76.81 117 PRO A N 1
ATOM 862 C CA . PRO A 1 117 ? 6.708 13.351 -9.982 1.00 76.81 117 PRO A CA 1
ATOM 863 C C . PRO A 1 117 ? 5.952 14.306 -9.054 1.00 76.81 117 PRO A C 1
ATOM 865 O O . PRO A 1 117 ? 6.534 14.763 -8.072 1.00 76.81 117 PRO A O 1
ATOM 868 N N . ASP A 1 118 ? 4.672 14.562 -9.328 1.00 74.75 118 ASP A N 1
ATOM 869 C CA . ASP A 1 118 ? 3.853 15.513 -8.575 1.00 74.75 118 ASP A CA 1
ATOM 870 C C . ASP A 1 118 ? 3.300 14.892 -7.278 1.00 74.75 118 ASP A C 1
ATOM 872 O O . ASP A 1 118 ? 3.111 15.588 -6.288 1.00 74.75 118 ASP A O 1
ATOM 876 N N . ASN A 1 119 ? 3.131 13.564 -7.231 1.00 64.81 119 ASN A N 1
ATOM 877 C CA . ASN A 1 119 ? 2.644 12.825 -6.055 1.00 64.81 119 ASN A CA 1
ATOM 878 C C . ASN A 1 119 ? 3.805 12.321 -5.176 1.00 64.81 119 ASN A C 1
ATOM 880 O O . ASN A 1 119 ? 4.002 11.115 -4.975 1.00 64.81 119 ASN A O 1
ATOM 884 N N . GLY A 1 120 ? 4.668 13.242 -4.747 1.00 71.94 120 GLY A N 1
ATOM 885 C CA . GLY A 1 120 ? 5.831 12.925 -3.912 1.00 71.94 120 GLY A CA 1
ATOM 886 C C . GLY A 1 120 ? 6.845 11.974 -4.568 1.00 71.94 120 GLY A C 1
ATOM 887 O O . GLY A 1 120 ? 7.642 11.350 -3.865 1.00 71.94 120 GLY A O 1
ATOM 888 N N . GLY A 1 121 ? 6.809 11.823 -5.898 1.00 80.88 121 GLY A N 1
ATOM 889 C CA . GLY A 1 121 ? 7.714 10.950 -6.647 1.00 80.88 121 GLY A CA 1
ATOM 890 C C . GLY A 1 121 ? 7.558 9.462 -6.326 1.00 80.88 121 GLY A C 1
ATOM 891 O O . GLY A 1 121 ? 8.558 8.746 -6.356 1.00 80.88 121 GLY A O 1
ATOM 892 N N . ARG A 1 122 ? 6.357 9.001 -5.950 1.00 87.2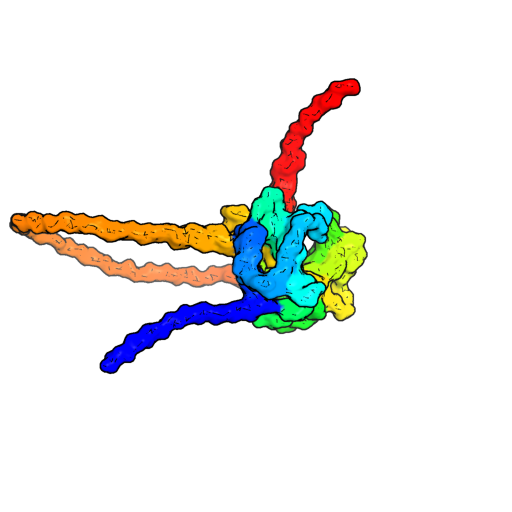5 122 ARG A N 1
ATOM 893 C CA . ARG A 1 122 ? 6.100 7.590 -5.613 1.00 87.25 122 ARG A CA 1
ATOM 894 C C . ARG A 1 122 ? 5.924 6.742 -6.867 1.00 87.25 122 ARG A C 1
ATOM 896 O O . ARG A 1 122 ? 5.245 7.156 -7.805 1.00 87.25 122 ARG A O 1
ATOM 903 N N . GLU A 1 123 ? 6.481 5.538 -6.829 1.00 91.88 123 GLU A N 1
ATOM 904 C CA . GLU A 1 123 ? 6.277 4.501 -7.835 1.00 91.88 123 GLU A CA 1
ATOM 905 C C . GLU A 1 123 ? 5.363 3.388 -7.303 1.00 91.88 123 GLU A C 1
ATOM 907 O O . GLU A 1 123 ? 5.464 2.953 -6.149 1.00 91.88 123 GLU A O 1
ATOM 912 N N . PHE A 1 124 ? 4.469 2.929 -8.173 1.00 93.44 124 PHE A N 1
ATOM 913 C CA . PHE A 1 124 ? 3.551 1.826 -7.934 1.00 93.44 124 PHE A CA 1
ATOM 914 C C . PHE A 1 124 ? 3.660 0.803 -9.057 1.00 93.44 124 PHE A C 1
ATOM 916 O O . PHE A 1 124 ? 4.008 1.140 -10.188 1.00 93.44 124 PHE A O 1
ATOM 923 N N . VAL A 1 125 ? 3.329 -0.443 -8.739 1.00 94.94 125 VAL A N 1
ATOM 924 C CA . VAL A 1 125 ? 3.187 -1.531 -9.701 1.00 94.94 125 VAL A CA 1
ATOM 925 C C . VAL A 1 125 ? 1.733 -1.985 -9.744 1.00 94.94 125 VAL A C 1
ATOM 927 O O . VAL A 1 125 ? 1.063 -2.127 -8.722 1.00 94.94 125 VAL A O 1
ATOM 930 N N . SER A 1 126 ? 1.246 -2.187 -10.959 1.00 94.50 126 SER A N 1
ATOM 931 C CA . SER A 1 126 ? -0.057 -2.766 -11.266 1.00 94.50 126 SER A CA 1
ATOM 932 C C . SER A 1 126 ? 0.145 -4.034 -12.085 1.00 94.50 126 SER A C 1
ATOM 934 O O . SER A 1 126 ? 1.159 -4.170 -12.768 1.00 94.50 126 SER A O 1
ATOM 936 N N . PHE A 1 127 ? -0.808 -4.957 -12.020 1.00 95.75 127 PHE A N 1
ATOM 937 C CA . PHE A 1 127 ? -0.739 -6.237 -12.721 1.00 95.75 127 PHE A CA 1
ATOM 938 C C . PHE A 1 127 ? -1.991 -6.433 -13.569 1.00 95.75 127 PHE A C 1
ATOM 940 O O . PHE A 1 127 ? -3.070 -5.977 -13.193 1.00 95.75 127 PHE A O 1
ATOM 947 N N . ALA A 1 128 ? -1.857 -7.128 -14.700 1.00 94.44 128 ALA A N 1
ATOM 948 C CA . ALA A 1 128 ? -2.944 -7.307 -15.667 1.00 94.44 128 ALA A CA 1
ATOM 949 C C . ALA A 1 128 ? -4.236 -7.895 -15.065 1.00 94.44 128 ALA A C 1
ATOM 951 O O . ALA A 1 128 ? -5.329 -7.514 -15.475 1.00 94.44 128 ALA A O 1
ATOM 952 N N . ASN A 1 129 ? -4.102 -8.804 -14.098 1.00 94.00 129 ASN A N 1
ATOM 953 C CA . ASN A 1 129 ? -5.193 -9.438 -13.355 1.00 94.00 129 ASN A CA 1
ATOM 954 C C . ASN A 1 129 ? -5.020 -9.218 -11.843 1.00 94.00 129 ASN A C 1
ATOM 956 O O . ASN A 1 129 ? -5.314 -10.110 -11.050 1.00 94.00 129 ASN A O 1
ATOM 960 N N . GLY A 1 130 ? -4.451 -8.072 -11.455 1.00 88.31 130 GLY A N 1
ATOM 961 C CA . GLY A 1 130 ? -4.302 -7.702 -10.051 1.00 88.31 130 GLY A CA 1
ATOM 962 C C . GLY A 1 130 ? -5.652 -7.465 -9.360 1.00 88.31 130 GLY A C 1
ATOM 963 O O . GLY A 1 130 ? -6.672 -7.331 -10.039 1.00 88.31 130 GLY A O 1
ATOM 964 N N . PRO A 1 131 ? -5.666 -7.400 -8.019 1.00 86.19 131 PRO A N 1
ATOM 965 C CA . PRO A 1 131 ? -6.861 -7.067 -7.253 1.00 86.19 131 PRO A CA 1
ATOM 966 C C . PRO A 1 131 ? -7.438 -5.701 -7.653 1.00 86.19 131 PRO A C 1
ATOM 968 O O . PRO A 1 131 ? -6.704 -4.800 -8.065 1.00 86.19 131 PRO A O 1
ATOM 971 N N . ASP A 1 132 ? -8.758 -5.561 -7.507 1.00 73.31 132 ASP A N 1
ATOM 972 C CA . ASP A 1 132 ? -9.501 -4.357 -7.883 1.00 73.31 132 ASP A CA 1
ATOM 973 C C . ASP A 1 132 ? -8.956 -3.084 -7.209 1.00 73.31 132 ASP A C 1
ATOM 975 O O . ASP A 1 132 ? -8.339 -3.124 -6.141 1.00 73.31 132 ASP A O 1
ATOM 979 N N . GLY A 1 133 ? -9.222 -1.938 -7.852 1.00 71.00 133 GLY A N 1
ATOM 980 C CA . GLY A 1 133 ? -8.506 -0.653 -7.747 1.00 71.00 133 GLY A CA 1
ATOM 981 C C . GLY A 1 133 ? -8.426 0.060 -6.392 1.00 71.00 133 GLY A C 1
ATOM 982 O O . GLY A 1 133 ? -8.039 1.225 -6.355 1.00 71.00 133 GLY A O 1
ATOM 983 N N . ARG A 1 134 ? -8.760 -0.613 -5.292 1.00 87.50 134 ARG A N 1
ATOM 984 C CA . ARG A 1 134 ? -8.491 -0.156 -3.925 1.00 87.50 134 ARG A CA 1
ATOM 985 C C . ARG A 1 134 ? -7.154 -0.639 -3.393 1.00 87.50 134 ARG A C 1
ATOM 987 O O . ARG A 1 134 ? -6.649 -0.041 -2.453 1.00 87.50 134 ARG A O 1
ATOM 994 N N . ILE A 1 135 ? -6.576 -1.688 -3.979 1.00 93.50 135 ILE A N 1
ATOM 995 C CA . ILE A 1 135 ? -5.259 -2.194 -3.592 1.00 93.50 135 ILE A CA 1
ATOM 996 C C . ILE A 1 135 ? -4.205 -1.669 -4.56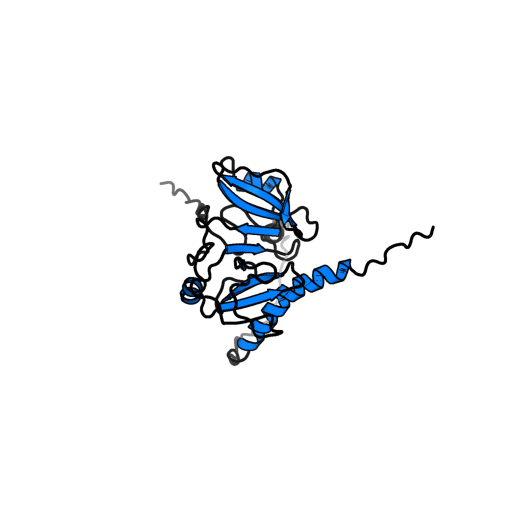7 1.00 93.50 135 ILE A C 1
ATOM 998 O O . ILE A 1 135 ? -4.271 -1.910 -5.770 1.00 93.50 135 ILE A O 1
ATOM 1002 N N . ALA A 1 136 ? -3.197 -0.980 -4.039 1.00 93.06 136 ALA A N 1
ATOM 1003 C CA . ALA A 1 136 ? -2.053 -0.489 -4.793 1.00 93.06 136 ALA A CA 1
ATOM 1004 C C . ALA A 1 136 ? -0.748 -1.054 -4.223 1.00 93.06 136 ALA A C 1
ATOM 1006 O O . ALA A 1 136 ? -0.440 -0.895 -3.039 1.00 93.06 136 ALA A O 1
ATOM 1007 N N . PHE A 1 137 ? 0.059 -1.684 -5.075 1.00 95.81 137 PHE A N 1
ATOM 1008 C CA . PHE A 1 137 ? 1.368 -2.202 -4.689 1.00 95.81 137 PHE A CA 1
ATOM 1009 C C . PHE A 1 137 ? 2.426 -1.128 -4.899 1.00 95.81 137 PHE A C 1
ATOM 1011 O O . PHE A 1 137 ? 2.610 -0.613 -6.001 1.00 95.81 137 PHE A O 1
ATOM 1018 N N . ARG A 1 138 ? 3.135 -0.777 -3.832 1.00 93.38 138 ARG A N 1
ATOM 1019 C CA . ARG A 1 138 ? 4.135 0.285 -3.828 1.00 93.38 138 ARG A CA 1
ATOM 1020 C C . ARG A 1 138 ? 5.539 -0.307 -3.844 1.00 93.38 138 ARG A C 1
ATOM 1022 O O . ARG A 1 138 ? 5.868 -1.153 -3.011 1.00 93.38 138 ARG A O 1
ATOM 1029 N N . THR A 1 139 ? 6.392 0.187 -4.731 1.00 93.69 139 THR A N 1
ATOM 1030 C CA . THR A 1 139 ? 7.822 -0.159 -4.762 1.00 93.69 139 THR A CA 1
ATOM 1031 C C . THR A 1 139 ? 8.599 0.710 -3.751 1.00 93.69 139 THR A C 1
ATOM 1033 O O . THR A 1 139 ? 8.057 1.680 -3.203 1.00 93.69 139 THR A O 1
ATOM 1036 N N . PRO A 1 140 ? 9.862 0.390 -3.405 1.00 85.00 140 PRO A N 1
ATOM 1037 C CA . PRO A 1 140 ? 10.624 1.202 -2.450 1.00 85.00 140 PRO A CA 1
ATOM 1038 C C . PRO A 1 140 ? 10.952 2.612 -2.968 1.00 85.00 140 PRO A C 1
ATOM 1040 O O . PRO A 1 140 ? 11.223 3.496 -2.151 1.00 85.00 140 PRO A O 1
ATOM 1043 N N . GLY A 1 141 ? 10.883 2.842 -4.283 1.00 68.31 141 GLY A N 1
ATOM 1044 C CA . GLY A 1 141 ? 11.288 4.088 -4.930 1.00 68.31 141 GLY A CA 1
ATOM 1045 C C . GLY A 1 141 ? 10.550 5.336 -4.436 1.00 68.31 141 GLY A C 1
ATOM 1046 O O . GLY A 1 141 ? 9.322 5.355 -4.287 1.00 68.31 141 GLY A O 1
ATOM 1047 N N . ILE A 1 142 ? 11.323 6.390 -4.162 1.00 60.56 142 ILE A N 1
ATOM 1048 C CA . ILE A 1 142 ? 10.850 7.764 -3.938 1.00 60.56 142 ILE A CA 1
ATOM 1049 C C . ILE A 1 142 ? 11.799 8.695 -4.684 1.00 60.56 142 ILE A C 1
ATOM 1051 O O . ILE A 1 142 ? 13.009 8.619 -4.485 1.00 60.56 142 ILE A O 1
ATOM 1055 N N . GLY A 1 143 ? 11.267 9.607 -5.497 1.00 52.97 143 GLY A N 1
ATOM 1056 C CA . GLY A 1 143 ? 12.047 10.734 -6.017 1.00 52.97 143 GLY A CA 1
ATOM 1057 C C . GLY A 1 143 ? 13.283 10.319 -6.826 1.00 52.97 143 GLY A C 1
ATOM 1058 O O . GLY A 1 143 ? 14.349 10.907 -6.659 1.00 52.97 143 GLY A O 1
ATOM 1059 N N . GLY A 1 144 ? 13.148 9.304 -7.687 1.00 56.69 144 GLY A N 1
ATOM 1060 C CA . GLY A 1 144 ? 14.201 8.886 -8.621 1.00 56.69 144 GLY A CA 1
ATOM 1061 C C . GLY A 1 144 ? 15.009 7.648 -8.217 1.00 56.69 144 GLY A C 1
ATOM 1062 O O . GLY A 1 144 ? 15.911 7.269 -8.955 1.00 56.69 144 GLY A O 1
ATOM 1063 N N . THR A 1 145 ? 14.682 6.985 -7.102 1.00 73.88 145 THR A N 1
ATOM 1064 C CA . THR A 1 145 ? 15.199 5.645 -6.733 1.00 73.88 145 THR A CA 1
ATOM 1065 C C . THR A 1 145 ? 14.231 4.519 -7.109 1.00 73.88 145 THR A C 1
ATOM 1067 O O . THR A 1 145 ? 14.094 3.524 -6.398 1.00 73.88 145 THR A O 1
ATOM 1070 N N . ASN A 1 146 ? 13.498 4.722 -8.199 1.00 88.94 146 ASN A N 1
ATOM 1071 C CA . ASN A 1 146 ? 12.519 3.778 -8.720 1.00 88.94 146 ASN A CA 1
ATOM 1072 C C . ASN A 1 146 ? 13.188 2.460 -9.114 1.00 88.94 146 ASN A C 1
ATOM 1074 O O . ASN A 1 146 ? 14.321 2.464 -9.587 1.00 88.94 146 ASN A O 1
ATOM 1078 N N . VAL A 1 147 ? 12.466 1.353 -8.951 1.00 94.38 147 VAL A N 1
ATOM 1079 C CA . VAL A 1 147 ? 12.928 0.036 -9.415 1.00 94.38 147 VAL A CA 1
ATOM 1080 C C . VAL A 1 147 ? 12.521 -0.213 -10.866 1.00 94.38 147 VAL A C 1
ATOM 1082 O O . VAL A 1 147 ? 13.070 -1.098 -11.519 1.00 94.38 147 VAL A O 1
ATOM 1085 N N . GLY A 1 148 ? 11.563 0.557 -11.391 1.00 94.62 148 GLY A N 1
ATOM 1086 C CA . GLY A 1 148 ? 11.244 0.584 -12.811 1.00 94.62 148 GLY A CA 1
ATOM 1087 C C . GLY A 1 148 ? 12.363 1.216 -13.636 1.00 94.62 148 GLY A C 1
ATOM 1088 O O . GLY A 1 148 ? 12.961 2.227 -13.267 1.00 94.62 148 GLY A O 1
ATOM 1089 N N . ILE A 1 149 ? 12.618 0.633 -14.802 1.00 94.69 149 ILE A N 1
ATOM 1090 C CA . ILE A 1 149 ? 13.584 1.127 -15.780 1.00 94.69 149 ILE A CA 1
ATOM 1091 C C . ILE A 1 149 ? 12.814 1.962 -16.804 1.00 94.69 149 ILE A C 1
ATOM 1093 O O . ILE A 1 149 ? 12.150 1.426 -17.695 1.00 94.69 149 ILE A O 1
ATOM 1097 N N . TYR A 1 150 ? 12.888 3.285 -16.664 1.00 92.00 150 TYR A N 1
ATOM 1098 C CA . TYR A 1 150 ? 12.147 4.235 -17.496 1.00 92.00 150 TYR A CA 1
ATOM 1099 C C . TYR A 1 150 ? 12.990 4.757 -18.654 1.00 92.00 150 TYR A C 1
ATOM 1101 O O . TYR A 1 150 ? 14.157 5.125 -18.493 1.00 92.00 150 TYR A O 1
ATOM 1109 N N . ALA A 1 151 ? 12.370 4.851 -19.829 1.00 92.62 151 ALA A N 1
ATOM 1110 C CA . ALA A 1 151 ? 12.923 5.647 -20.912 1.00 92.62 151 ALA A CA 1
ATOM 1111 C C . ALA A 1 151 ? 12.847 7.146 -20.565 1.00 92.62 151 ALA A C 1
ATOM 1113 O O . ALA A 1 151 ? 12.064 7.582 -19.721 1.00 92.62 151 ALA A O 1
ATOM 1114 N N . SER A 1 152 ? 13.686 7.955 -21.215 1.00 90.06 152 SER A N 1
ATOM 1115 C CA . SER A 1 152 ? 13.731 9.396 -20.953 1.00 90.06 152 SER A CA 1
ATOM 1116 C C . SER A 1 152 ? 12.379 10.054 -21.241 1.00 90.06 152 SER A C 1
ATOM 1118 O O . SER A 1 152 ? 11.874 9.956 -22.356 1.00 90.06 152 SER A O 1
ATOM 1120 N N . GLY A 1 153 ? 11.824 10.741 -20.239 1.00 87.31 153 GLY A N 1
ATOM 1121 C CA . GLY A 1 153 ? 10.537 11.434 -20.339 1.00 87.31 153 GLY A CA 1
ATOM 1122 C C . GLY A 1 153 ? 9.307 10.548 -20.122 1.00 87.31 153 GLY A C 1
ATOM 1123 O O . GLY A 1 153 ? 8.199 11.075 -20.142 1.00 87.31 153 GLY A O 1
ATOM 1124 N N . GLU A 1 154 ? 9.488 9.246 -19.888 1.00 90.50 154 GLU A N 1
ATOM 1125 C CA . GLU A 1 154 ? 8.387 8.318 -19.633 1.00 90.50 154 GLU A CA 1
ATOM 1126 C C . GLU A 1 154 ? 8.096 8.168 -18.135 1.00 90.50 154 GLU A C 1
ATOM 1128 O O . GLU A 1 154 ? 8.998 8.143 -17.291 1.00 90.50 154 GLU A O 1
ATOM 1133 N N . PHE A 1 155 ? 6.812 8.011 -17.816 1.00 90.31 155 PHE A N 1
ATOM 1134 C CA . PHE A 1 155 ? 6.308 7.841 -16.447 1.00 90.31 155 PHE A CA 1
ATOM 1135 C C . PHE A 1 155 ? 5.749 6.442 -16.176 1.00 90.31 155 PHE A C 1
ATOM 1137 O O . PHE A 1 155 ? 5.315 6.157 -15.064 1.00 90.31 155 PHE A O 1
ATOM 1144 N N . SER A 1 156 ? 5.787 5.560 -17.176 1.00 93.19 156 SER A N 1
ATOM 1145 C CA . SER A 1 156 ? 5.346 4.168 -17.085 1.00 93.19 156 SER A CA 1
ATOM 1146 C C . SER A 1 156 ? 6.327 3.232 -17.785 1.00 93.19 156 SER A C 1
ATOM 1148 O O . SER A 1 156 ? 6.930 3.616 -18.788 1.00 93.19 156 SER A O 1
ATOM 1150 N N . THR A 1 157 ? 6.474 2.008 -17.287 1.00 95.56 157 THR A N 1
ATOM 1151 C CA . THR A 1 157 ? 7.358 0.992 -17.868 1.00 95.56 157 THR A CA 1
ATOM 1152 C C . THR A 1 157 ? 6.935 -0.420 -17.468 1.00 95.56 157 THR A C 1
ATOM 1154 O O . THR A 1 157 ? 6.418 -0.642 -16.376 1.00 95.56 157 THR A O 1
ATOM 1157 N N . SER A 1 158 ? 7.199 -1.395 -18.336 1.00 96.88 158 SER A N 1
ATOM 1158 C CA . SER A 1 158 ? 7.104 -2.824 -18.008 1.00 96.88 158 SER A CA 1
ATOM 1159 C C . SER A 1 158 ? 8.463 -3.440 -17.651 1.00 96.88 158 SER A C 1
ATOM 1161 O O . SER A 1 158 ? 8.553 -4.640 -17.422 1.00 96.88 158 SER A O 1
ATOM 1163 N N . ALA A 1 159 ? 9.543 -2.654 -17.679 1.00 97.12 159 ALA A N 1
ATOM 1164 C CA . ALA A 1 159 ? 10.886 -3.106 -17.335 1.00 97.12 159 ALA A CA 1
ATOM 1165 C C . ALA A 1 159 ? 11.234 -2.673 -15.910 1.00 97.12 159 ALA A C 1
ATOM 1167 O O . ALA A 1 159 ? 10.974 -1.534 -15.528 1.00 97.12 159 ALA A O 1
ATOM 1168 N N . TYR A 1 160 ? 11.857 -3.556 -15.138 1.00 96.69 160 TYR A N 1
ATOM 1169 C CA . TYR A 1 160 ? 12.231 -3.300 -13.751 1.00 96.69 160 TYR A CA 1
ATOM 1170 C C . TYR A 1 160 ? 13.529 -4.035 -13.390 1.00 96.69 160 TYR A C 1
ATOM 1172 O O . TYR A 1 160 ? 13.965 -4.938 -14.108 1.00 96.69 160 TYR A O 1
ATOM 1180 N N . GLU A 1 161 ? 14.184 -3.601 -12.316 1.00 96.38 161 GLU A N 1
ATOM 1181 C CA . GLU A 1 161 ? 15.417 -4.207 -11.806 1.00 96.38 161 GLU A CA 1
ATOM 1182 C C . GLU A 1 161 ? 15.204 -5.661 -11.357 1.00 96.38 161 GLU A C 1
ATOM 1184 O O . GLU A 1 161 ? 14.165 -6.015 -10.799 1.00 96.38 161 GLU A O 1
ATOM 1189 N N . ASP A 1 162 ? 16.207 -6.515 -11.562 1.00 95.75 162 ASP A N 1
ATOM 1190 C CA . ASP A 1 162 ? 16.134 -7.901 -11.096 1.00 95.75 162 ASP A CA 1
ATOM 1191 C C . ASP A 1 162 ? 16.027 -7.959 -9.563 1.00 95.75 162 ASP A C 1
ATOM 1193 O O . ASP A 1 162 ? 16.729 -7.243 -8.846 1.00 95.75 162 ASP A O 1
ATOM 1197 N N . GLY A 1 163 ? 15.123 -8.796 -9.056 1.00 94.62 163 GLY A N 1
ATOM 1198 C CA . GLY A 1 163 ? 14.808 -8.863 -7.627 1.00 94.62 163 GLY A CA 1
ATOM 1199 C C . GLY A 1 163 ? 14.025 -7.664 -7.072 1.00 94.62 163 GLY A C 1
ATOM 1200 O O . GLY A 1 163 ? 13.883 -7.564 -5.851 1.00 94.62 163 GLY A O 1
ATOM 1201 N N . ALA A 1 164 ? 13.501 -6.769 -7.919 1.00 96.31 164 ALA A N 1
ATOM 1202 C CA . ALA A 1 164 ? 12.613 -5.697 -7.478 1.00 96.31 164 ALA A CA 1
ATOM 1203 C C . ALA A 1 164 ? 11.428 -6.257 -6.675 1.00 96.31 164 ALA A C 1
ATOM 1205 O O . ALA A 1 164 ? 10.767 -7.212 -7.093 1.00 96.31 164 ALA A O 1
ATOM 1206 N N . ALA A 1 165 ? 11.153 -5.644 -5.524 1.00 96.19 165 ALA A N 1
ATOM 1207 C CA . ALA A 1 165 ? 10.159 -6.123 -4.572 1.00 96.19 165 ALA A CA 1
ATOM 1208 C C . ALA A 1 165 ? 9.136 -5.053 -4.195 1.00 96.19 165 ALA A C 1
ATOM 1210 O O . ALA A 1 165 ? 9.390 -3.846 -4.256 1.00 96.19 165 ALA A O 1
ATOM 1211 N N . ILE A 1 166 ? 7.972 -5.527 -3.763 1.00 97.12 166 ILE A N 1
ATOM 1212 C CA . ILE A 1 166 ? 6.904 -4.715 -3.194 1.00 97.12 166 ILE A CA 1
ATOM 1213 C C . ILE A 1 166 ? 7.351 -4.269 -1.798 1.00 97.12 166 ILE A C 1
ATOM 1215 O O . ILE A 1 166 ? 7.616 -5.085 -0.920 1.00 97.12 166 ILE A O 1
ATOM 1219 N N . ALA A 1 167 ? 7.444 -2.961 -1.572 1.00 95.62 167 ALA A N 1
ATOM 1220 C CA . ALA A 1 167 ? 7.834 -2.396 -0.280 1.00 95.62 167 ALA A CA 1
ATOM 1221 C C . ALA A 1 167 ? 6.635 -2.156 0.643 1.00 95.62 167 ALA A C 1
ATOM 1223 O O . ALA A 1 167 ? 6.765 -2.190 1.868 1.00 95.62 167 ALA A O 1
ATOM 1224 N N . ALA A 1 168 ? 5.473 -1.860 0.063 1.00 95.94 168 ALA A N 1
ATOM 1225 C CA . ALA A 1 168 ? 4.241 -1.698 0.812 1.00 95.94 168 ALA A CA 1
ATOM 1226 C C . ALA A 1 168 ? 3.021 -2.023 -0.049 1.00 95.94 168 ALA A C 1
ATOM 1228 O O . ALA A 1 168 ? 3.061 -1.872 -1.267 1.00 95.94 168 ALA A O 1
ATOM 1229 N N . VAL A 1 169 ? 1.924 -2.390 0.600 1.00 97.06 169 VAL A N 1
ATOM 1230 C CA . VAL A 1 169 ? 0.599 -2.490 -0.015 1.00 97.06 169 VAL A CA 1
ATOM 1231 C C . VAL A 1 169 ? -0.275 -1.400 0.581 1.00 97.06 169 VAL A C 1
ATOM 1233 O O . VAL A 1 169 ? -0.315 -1.228 1.800 1.00 97.06 169 VAL A O 1
ATOM 1236 N N . TRP A 1 170 ? -0.899 -0.603 -0.275 1.00 95.38 170 TRP A N 1
ATOM 1237 C CA . TRP A 1 170 ? -1.805 0.466 0.119 1.00 95.38 170 TRP A CA 1
ATOM 1238 C C . TRP A 1 170 ? -3.230 0.025 -0.184 1.00 95.38 170 TRP A C 1
ATOM 1240 O O . TRP A 1 170 ? -3.493 -0.437 -1.291 1.00 95.38 170 TRP A O 1
ATOM 1250 N N . VAL A 1 171 ? -4.127 0.170 0.787 1.00 95.56 171 VAL A N 1
ATOM 1251 C CA . VAL A 1 171 ? -5.567 -0.027 0.599 1.00 95.56 171 VAL A CA 1
ATOM 1252 C C . VAL A 1 171 ? -6.240 1.325 0.770 1.00 95.56 171 VAL A C 1
ATOM 1254 O O . VAL A 1 171 ? -6.059 1.954 1.811 1.00 95.56 171 VAL A O 1
ATOM 1257 N N . ILE A 1 172 ? -6.966 1.792 -0.242 1.00 92.50 172 ILE A N 1
ATOM 1258 C CA . ILE A 1 172 ? -7.534 3.143 -0.277 1.00 92.50 172 ILE A CA 1
ATOM 1259 C C . ILE A 1 172 ? -9.008 3.138 -0.686 1.00 92.50 172 ILE A C 1
ATOM 1261 O O . ILE A 1 172 ? -9.431 2.333 -1.514 1.00 92.50 172 ILE A O 1
ATOM 1265 N N . CYS A 1 173 ? -9.774 4.069 -0.124 1.00 91.00 173 CYS A N 1
ATOM 1266 C CA . CYS A 1 173 ? -11.117 4.428 -0.566 1.00 91.00 173 CYS A CA 1
ATOM 1267 C C . CYS A 1 173 ? -11.280 5.951 -0.602 1.00 91.00 173 CYS A C 1
ATOM 1269 O O . CYS A 1 173 ? -10.468 6.700 -0.059 1.00 91.00 173 CYS A O 1
ATOM 1271 N N . VAL A 1 174 ? -12.364 6.404 -1.216 1.00 86.56 174 VAL A N 1
ATOM 1272 C CA . VAL A 1 174 ? -12.832 7.784 -1.222 1.00 86.56 174 VAL A CA 1
ATOM 1273 C C . VAL A 1 174 ? -14.030 7.889 -0.281 1.00 86.56 174 VAL A C 1
ATOM 1275 O O . VAL A 1 174 ? -15.082 7.282 -0.510 1.00 86.56 174 VAL A O 1
ATOM 1278 N N . SER A 1 175 ? -13.868 8.690 0.774 1.00 82.94 175 SER A N 1
ATOM 1279 C CA . SER A 1 175 ? -14.909 8.934 1.779 1.00 82.94 175 SER A CA 1
ATOM 1280 C C . SER A 1 175 ? -16.220 9.405 1.141 1.00 82.94 175 SER A C 1
ATOM 1282 O O . SER A 1 175 ? -16.226 10.217 0.210 1.00 82.94 175 SER A O 1
ATOM 1284 N N . GLY A 1 176 ? -17.341 8.855 1.607 1.00 77.56 176 GLY A N 1
ATOM 1285 C CA . GLY A 1 176 ? -18.687 9.133 1.107 1.00 77.56 176 GLY A CA 1
ATOM 1286 C C . GLY A 1 176 ? -18.973 8.601 -0.300 1.00 77.56 176 GLY A C 1
ATOM 1287 O O . GLY A 1 176 ? -20.050 8.858 -0.836 1.00 77.56 176 GLY A O 1
ATOM 1288 N N . THR A 1 177 ? -18.025 7.891 -0.915 1.00 81.31 177 THR A N 1
ATOM 1289 C CA . THR A 1 177 ? -18.177 7.323 -2.259 1.00 81.31 177 THR A CA 1
ATOM 1290 C C . THR A 1 177 ? -18.096 5.810 -2.213 1.00 81.31 177 THR A C 1
ATOM 1292 O O . THR A 1 177 ? -19.009 5.136 -2.687 1.00 81.31 177 THR A O 1
ATOM 1295 N N . ASP A 1 178 ? -17.001 5.273 -1.673 1.00 83.00 178 ASP A N 1
ATOM 1296 C CA . ASP A 1 178 ? -16.717 3.849 -1.809 1.00 83.00 178 ASP A CA 1
ATOM 1297 C C . ASP A 1 178 ? -15.966 3.233 -0.619 1.00 83.00 178 ASP A C 1
ATOM 1299 O O . ASP A 1 178 ? -15.500 2.099 -0.713 1.00 83.00 178 ASP A O 1
ATOM 1303 N N . CYS A 1 179 ? -15.883 3.905 0.529 1.00 85.69 179 CYS A N 1
ATOM 1304 C CA . CYS A 1 179 ? -15.377 3.246 1.730 1.00 85.69 179 CYS A CA 1
ATOM 1305 C C . CYS A 1 179 ? -16.348 2.164 2.210 1.00 85.69 179 CYS A C 1
ATOM 1307 O O . CYS A 1 179 ? -17.565 2.343 2.197 1.00 85.69 179 CYS A O 1
ATOM 1309 N N . ALA A 1 180 ? -15.812 1.028 2.659 1.00 82.19 180 ALA A N 1
ATOM 1310 C CA . ALA A 1 180 ? -16.623 -0.111 3.087 1.00 82.19 180 ALA A CA 1
ATOM 1311 C C . ALA A 1 180 ? -17.566 0.245 4.254 1.00 82.19 180 ALA A C 1
ATOM 1313 O O . ALA A 1 180 ? -18.725 -0.171 4.254 1.00 82.19 180 ALA A O 1
ATOM 1314 N N . ALA A 1 181 ? -17.109 1.083 5.193 1.00 79.44 181 ALA A N 1
ATOM 1315 C CA . ALA A 1 181 ? -17.943 1.579 6.288 1.00 79.44 181 ALA A CA 1
ATOM 1316 C C . ALA A 1 181 ? -19.152 2.414 5.810 1.00 79.44 181 ALA A C 1
ATOM 1318 O O . ALA A 1 181 ? -20.232 2.308 6.395 1.00 79.44 181 ALA A O 1
ATOM 1319 N N . ASP A 1 182 ? -19.006 3.174 4.718 1.00 75.12 182 ASP A N 1
ATOM 1320 C CA . ASP A 1 182 ? -20.083 4.000 4.151 1.00 75.12 182 ASP A CA 1
ATOM 1321 C C . ASP A 1 182 ? -21.160 3.138 3.468 1.00 75.12 182 ASP A C 1
ATOM 1323 O O . ASP A 1 182 ? -22.353 3.446 3.510 1.00 75.12 182 ASP A O 1
ATOM 1327 N N . VAL A 1 183 ? -20.755 2.022 2.849 1.00 64.38 183 VAL A N 1
ATOM 1328 C CA . VAL A 1 183 ? -21.680 1.105 2.159 1.00 64.38 183 VAL A CA 1
ATOM 1329 C C . VAL A 1 183 ? -22.521 0.306 3.161 1.00 64.38 183 VAL A C 1
ATOM 1331 O O . VAL A 1 183 ? -23.721 0.124 2.949 1.00 64.38 183 VAL A O 1
ATOM 1334 N N . ALA A 1 184 ? -21.939 -0.100 4.293 1.00 60.41 184 ALA A N 1
ATOM 1335 C CA . ALA A 1 184 ? -22.652 -0.837 5.340 1.00 60.41 184 ALA A CA 1
ATOM 1336 C C . ALA A 1 184 ? -23.795 -0.021 5.981 1.00 60.41 184 ALA A C 1
ATOM 1338 O O . ALA A 1 184 ? -24.818 -0.577 6.395 1.00 60.41 184 ALA A O 1
ATOM 1339 N N . THR A 1 185 ? -23.665 1.309 6.034 1.00 56.28 185 THR A N 1
ATOM 1340 C CA . THR A 1 185 ? -24.722 2.184 6.564 1.00 56.28 185 THR A CA 1
ATOM 1341 C C . THR A 1 185 ? -25.909 2.318 5.603 1.00 56.28 185 THR A C 1
ATOM 1343 O O . THR A 1 185 ? -27.040 2.496 6.057 1.00 56.28 185 THR A O 1
ATOM 1346 N N . ALA A 1 186 ? -25.692 2.188 4.290 1.00 56.03 186 ALA A N 1
ATOM 1347 C CA . ALA A 1 186 ? -26.738 2.334 3.275 1.00 56.03 186 ALA A CA 1
ATOM 1348 C C . ALA A 1 186 ? -27.677 1.114 3.173 1.00 56.03 186 ALA A C 1
ATOM 1350 O O . ALA A 1 186 ? -28.868 1.274 2.896 1.00 56.03 186 ALA A O 1
ATOM 1351 N N . GLU A 1 187 ? -27.186 -0.102 3.439 1.00 52.31 187 GLU A N 1
ATOM 1352 C CA . GLU A 1 187 ? -28.017 -1.321 3.408 1.00 52.31 187 GLU A CA 1
ATOM 1353 C C . GLU A 1 187 ? -28.949 -1.464 4.623 1.00 52.31 187 GLU A C 1
ATOM 1355 O O . GLU A 1 187 ? -29.919 -2.223 4.584 1.00 52.31 187 GLU A O 1
ATOM 1360 N N . SER A 1 188 ? -28.740 -0.676 5.678 1.00 45.44 188 SER A N 1
ATOM 1361 C CA . SER A 1 188 ? -29.589 -0.662 6.875 1.00 45.44 188 SER A CA 1
ATOM 1362 C C . SER A 1 188 ? -30.849 0.197 6.690 1.00 45.44 188 SER A C 1
ATOM 1364 O O . SER A 1 188 ? -31.198 0.999 7.554 1.00 45.44 188 SER A O 1
ATOM 1366 N N . THR A 1 189 ? -31.567 0.054 5.572 1.00 43.19 189 THR A N 1
ATOM 1367 C CA . THR A 1 189 ? -32.929 0.604 5.489 1.00 43.19 189 THR A CA 1
ATOM 1368 C C . THR A 1 189 ? -33.855 -0.334 6.270 1.00 43.19 189 THR A C 1
ATOM 1370 O O . THR A 1 189 ? -33.987 -1.497 5.879 1.00 43.19 189 THR A O 1
ATOM 1373 N N . PRO A 1 190 ? -34.501 0.102 7.371 1.00 49.12 190 PRO A N 1
ATOM 1374 C CA . PRO A 1 190 ? -35.432 -0.760 8.082 1.00 49.12 190 PRO A CA 1
ATOM 1375 C C . PRO A 1 190 ? -36.551 -1.160 7.120 1.00 49.12 190 PRO A C 1
ATOM 1377 O O . PRO A 1 190 ? -37.199 -0.307 6.509 1.00 49.12 190 PRO A O 1
ATOM 1380 N N . THR A 1 191 ? -36.763 -2.470 6.978 1.00 52.72 191 THR A N 1
ATOM 1381 C CA . THR A 1 191 ? -37.967 -3.014 6.341 1.00 52.72 191 THR A CA 1
ATOM 1382 C C . THR A 1 191 ? -39.168 -2.299 6.962 1.00 52.72 191 THR A C 1
ATOM 1384 O O . THR A 1 191 ? -39.270 -2.315 8.193 1.00 52.72 191 THR A O 1
ATOM 1387 N N . PRO A 1 192 ? -40.045 -1.636 6.179 1.00 53.06 192 PRO A N 1
ATOM 1388 C CA . PRO A 1 192 ? -41.208 -0.986 6.756 1.00 53.06 192 PRO A CA 1
ATOM 1389 C C . PRO A 1 192 ? -42.002 -2.039 7.524 1.00 53.06 192 PRO A C 1
ATOM 1391 O O . PRO A 1 192 ? -42.357 -3.088 6.981 1.00 53.06 192 PRO A O 1
ATOM 1394 N N . GLU A 1 193 ? -42.219 -1.765 8.809 1.00 53.62 193 GLU A N 1
ATOM 1395 C CA . GLU A 1 193 ? -43.062 -2.565 9.686 1.00 53.62 193 GLU A CA 1
ATOM 1396 C C . GLU A 1 193 ? -44.394 -2.814 8.957 1.00 53.62 193 GLU A C 1
ATOM 1398 O O . GLU A 1 193 ? -44.971 -1.854 8.426 1.00 53.62 193 GLU A O 1
ATOM 1403 N N . PRO A 1 194 ? -44.869 -4.070 8.832 1.00 50.44 194 PRO A N 1
ATOM 1404 C CA . PRO A 1 194 ? -46.093 -4.345 8.100 1.00 50.44 194 PRO A CA 1
ATOM 1405 C C . PRO A 1 194 ? -47.229 -3.598 8.793 1.00 50.44 194 PRO A C 1
ATOM 1407 O O . PRO A 1 194 ? -47.680 -3.974 9.874 1.00 50.44 194 PRO A O 1
ATOM 1410 N N . THR A 1 195 ? -47.675 -2.506 8.173 1.00 50.69 195 THR A N 1
ATOM 1411 C CA . THR A 1 195 ? -48.844 -1.762 8.629 1.00 50.69 195 THR A CA 1
ATOM 1412 C C . THR A 1 195 ? -50.011 -2.735 8.595 1.00 50.69 195 THR A C 1
ATOM 1414 O O . THR A 1 195 ? -50.357 -3.255 7.531 1.00 50.69 195 THR A O 1
ATOM 1417 N N . ALA A 1 196 ? -50.571 -3.027 9.770 1.00 49.66 196 ALA A N 1
ATOM 1418 C CA . ALA A 1 196 ? -51.727 -3.896 9.908 1.00 49.66 196 ALA A CA 1
ATOM 1419 C C . ALA A 1 196 ? -52.825 -3.410 8.954 1.00 49.66 196 ALA A C 1
ATOM 1421 O O . ALA A 1 196 ? -53.355 -2.307 9.089 1.00 49.66 196 ALA A O 1
ATOM 1422 N N . THR A 1 197 ? -53.110 -4.232 7.948 1.00 52.59 197 THR A N 1
ATOM 1423 C CA . THR A 1 197 ? -54.198 -4.011 6.999 1.00 52.59 197 THR A CA 1
ATOM 1424 C C . THR A 1 197 ? -55.512 -4.084 7.778 1.00 52.59 197 THR A C 1
ATOM 1426 O O . THR A 1 197 ? -55.735 -5.098 8.444 1.00 52.59 197 THR A O 1
ATOM 1429 N N . PRO A 1 198 ? -56.374 -3.051 7.757 1.00 48.81 198 PRO A N 1
ATOM 1430 C CA . PRO A 1 198 ? -57.692 -3.170 8.357 1.00 48.81 198 PRO A CA 1
ATOM 1431 C C . PRO A 1 198 ? -58.507 -4.242 7.622 1.00 48.81 198 PRO A C 1
ATOM 1433 O O . PRO A 1 198 ? -58.481 -4.348 6.396 1.00 48.81 198 PRO A O 1
ATOM 1436 N N . GLU A 1 199 ? -59.186 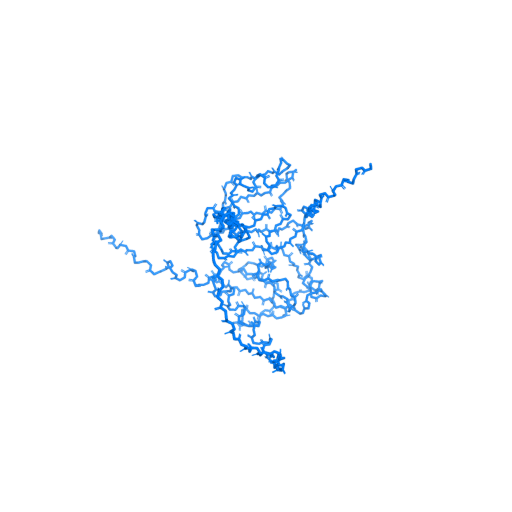-5.050 8.428 1.00 49.22 199 GLU A N 1
ATOM 1437 C CA . GLU A 1 199 ? -60.085 -6.150 8.078 1.00 49.22 199 GLU A CA 1
ATOM 1438 C C . GLU A 1 199 ? -61.085 -5.757 6.966 1.00 49.22 199 GLU A C 1
ATOM 1440 O O . GLU A 1 199 ? -61.691 -4.686 7.056 1.00 49.22 199 GLU A O 1
ATOM 1445 N N . PRO A 1 200 ? -61.269 -6.572 5.905 1.00 44.69 200 PRO A N 1
ATOM 1446 C CA . PRO A 1 200 ? -62.147 -6.210 4.799 1.00 44.69 200 PRO A CA 1
ATOM 1447 C C . PRO A 1 200 ? -63.620 -6.416 5.172 1.00 44.69 200 PRO A C 1
ATOM 1449 O O . PRO A 1 200 ? -64.050 -7.517 5.519 1.00 44.69 200 PRO A O 1
ATOM 1452 N N . GLU A 1 201 ? -64.409 -5.352 5.038 1.00 44.00 201 GLU A N 1
ATOM 1453 C CA . GLU A 1 201 ? -65.867 -5.407 5.078 1.00 44.00 201 GLU A CA 1
ATOM 1454 C C . GLU A 1 201 ? -66.386 -6.091 3.799 1.00 44.00 201 GLU A C 1
ATOM 1456 O O . GLU A 1 201 ? -66.107 -5.673 2.674 1.00 44.00 201 GLU A O 1
ATOM 1461 N N . ILE A 1 202 ? -67.104 -7.199 3.979 1.00 44.41 202 ILE A N 1
ATOM 1462 C CA . ILE A 1 202 ? -67.686 -8.022 2.912 1.00 44.41 202 ILE A CA 1
ATOM 1463 C C . ILE A 1 202 ? -68.902 -7.305 2.320 1.00 44.41 202 ILE A C 1
ATOM 1465 O O . ILE A 1 202 ? -69.784 -6.950 3.097 1.00 44.41 202 ILE A O 1
ATOM 1469 N N . THR A 1 203 ? -69.015 -7.194 0.984 1.00 37.97 203 THR A N 1
ATOM 1470 C CA . THR A 1 203 ? -70.278 -7.148 0.187 1.00 37.97 203 THR A CA 1
ATOM 1471 C C . THR A 1 203 ? -69.944 -7.190 -1.332 1.00 37.97 203 THR A C 1
ATOM 1473 O O . THR A 1 203 ? -68.855 -6.759 -1.702 1.00 37.97 203 THR A O 1
ATOM 1476 N N . PRO A 1 204 ? -70.785 -7.796 -2.208 1.00 47.19 204 PRO A N 1
ATOM 1477 C CA . PRO A 1 204 ? -70.332 -8.759 -3.222 1.00 47.19 204 PRO A CA 1
ATOM 1478 C C . PRO A 1 204 ? -70.130 -8.232 -4.659 1.00 47.19 204 PRO A C 1
ATOM 1480 O O . PRO A 1 204 ? -70.555 -7.138 -5.017 1.00 47.19 204 PRO A O 1
ATOM 1483 N N . GLU A 1 205 ? -69.500 -9.114 -5.448 1.00 40.75 205 GLU A N 1
ATOM 1484 C CA . GLU A 1 205 ? -69.401 -9.251 -6.919 1.00 40.75 205 GLU A CA 1
ATOM 1485 C C . GLU A 1 205 ? -70.628 -8.779 -7.742 1.00 40.75 205 GLU A C 1
ATOM 1487 O O . GLU A 1 205 ? -71.739 -8.793 -7.200 1.00 40.75 205 GLU A O 1
ATOM 1492 N N . PRO A 1 206 ? -70.495 -8.458 -9.064 1.00 49.22 206 PRO A N 1
ATOM 1493 C CA . PRO A 1 206 ? -69.865 -9.376 -10.041 1.00 49.22 206 PRO A CA 1
ATOM 1494 C C . PRO A 1 206 ? -69.178 -8.799 -11.311 1.00 49.22 206 PRO A C 1
ATOM 1496 O O . PRO A 1 206 ? -69.385 -7.652 -11.708 1.00 49.22 206 PRO A O 1
ATOM 1499 N N . THR A 1 207 ? -68.550 -9.736 -12.043 1.00 34.56 207 THR A N 1
ATOM 1500 C CA . THR A 1 207 ? -68.517 -9.931 -13.522 1.00 34.56 207 THR A CA 1
ATOM 1501 C C . THR A 1 207 ? -67.195 -9.659 -14.266 1.00 34.56 207 THR A C 1
ATOM 1503 O O . THR A 1 207 ? -66.758 -8.519 -14.368 1.00 34.56 207 THR A O 1
ATOM 1506 N N . ASP A 1 208 ? -66.642 -10.762 -14.799 1.00 37.78 208 ASP A N 1
ATOM 1507 C CA . ASP A 1 208 ? -65.877 -11.014 -16.041 1.00 37.78 208 ASP A CA 1
ATOM 1508 C C . ASP A 1 208 ? -65.024 -9.898 -16.685 1.00 37.78 208 ASP A C 1
ATOM 1510 O O . ASP A 1 208 ? -65.563 -8.876 -17.093 1.00 37.78 208 ASP A O 1
ATOM 1514 N N . ASP A 1 209 ? -63.735 -10.176 -16.960 1.00 33.75 209 ASP A N 1
ATOM 1515 C CA . ASP A 1 209 ? -63.241 -10.327 -18.347 1.00 33.75 209 ASP A CA 1
ATOM 1516 C C . ASP A 1 209 ? -61.814 -10.932 -18.437 1.00 33.75 209 ASP A C 1
ATOM 1518 O O . ASP A 1 209 ? -61.032 -10.956 -17.488 1.00 33.75 209 ASP A O 1
ATOM 1522 N N . THR A 1 210 ? -61.521 -11.447 -19.626 1.00 35.44 210 THR A N 1
ATOM 1523 C CA . THR A 1 210 ? -60.474 -12.367 -20.080 1.00 35.44 210 THR A CA 1
ATOM 1524 C C . THR A 1 210 ? -59.230 -11.657 -20.651 1.00 35.44 210 THR A C 1
ATOM 1526 O O . THR A 1 210 ? -59.353 -10.622 -21.296 1.00 35.44 210 THR A O 1
ATOM 1529 N N . GLY A 1 211 ? -58.043 -12.286 -20.561 1.00 32.31 211 GLY A N 1
ATOM 1530 C CA . GLY A 1 211 ? -56.890 -12.048 -21.469 1.00 32.31 211 GLY A CA 1
ATOM 1531 C C . GLY A 1 211 ? -55.529 -12.089 -20.752 1.00 32.31 211 GLY A C 1
ATOM 1532 O O . GLY A 1 211 ? -55.259 -11.232 -19.926 1.00 32.31 211 GLY A O 1
ATOM 1533 N N . SER A 1 212 ? -54.707 -13.146 -20.842 1.00 34.00 212 SER A N 1
ATOM 1534 C CA . SER A 1 212 ? -53.851 -13.619 -21.957 1.00 34.00 212 SER A CA 1
ATOM 1535 C C . SER A 1 212 ? -52.645 -12.714 -22.277 1.00 34.00 212 SER A C 1
ATOM 1537 O O . SER A 1 212 ? -52.831 -11.566 -22.664 1.00 34.00 212 SER A O 1
ATOM 1539 N N . GLY A 1 213 ? -51.420 -13.262 -22.181 1.00 34.75 213 GLY A N 1
ATOM 1540 C CA . GLY A 1 213 ? -50.215 -12.672 -22.788 1.00 34.75 213 GLY A CA 1
ATOM 1541 C C . GLY A 1 213 ? -48.871 -13.066 -22.153 1.00 34.75 213 GLY A C 1
ATOM 1542 O O . GLY A 1 213 ? -48.422 -12.425 -21.212 1.00 34.75 213 GLY A O 1
ATOM 1543 N N . THR A 1 214 ? -48.230 -14.101 -22.698 1.00 36.69 214 THR A N 1
ATOM 1544 C CA . THR A 1 214 ? -46.846 -14.581 -22.479 1.00 36.69 214 THR A CA 1
ATOM 1545 C C . THR A 1 214 ? -45.830 -13.935 -23.439 1.00 36.69 214 THR A C 1
ATOM 1547 O O . THR A 1 214 ? -46.205 -13.705 -24.582 1.00 36.69 214 THR A O 1
ATOM 1550 N N . ASP A 1 215 ? -44.572 -13.736 -23.003 1.00 37.69 215 ASP A N 1
ATOM 1551 C CA . ASP A 1 215 ? -43.259 -14.004 -23.680 1.00 37.69 215 ASP A CA 1
ATOM 1552 C C . ASP A 1 215 ? -42.161 -13.103 -23.058 1.00 37.69 215 ASP A C 1
ATOM 1554 O O . ASP A 1 215 ? -42.431 -11.938 -22.785 1.00 37.69 215 ASP A O 1
ATOM 1558 N N . SER A 1 216 ? -40.959 -13.527 -22.631 1.00 39.50 216 SER A N 1
ATOM 1559 C CA . SER A 1 216 ? -39.895 -14.436 -23.127 1.00 39.50 216 SER A CA 1
ATOM 1560 C C . SER A 1 216 ? -38.996 -13.869 -24.241 1.00 39.50 216 SER A C 1
ATOM 1562 O O . SER A 1 216 ? -39.468 -13.552 -25.325 1.00 39.50 216 SER A O 1
ATOM 1564 N N . GLY A 1 217 ? -37.676 -13.878 -23.976 1.00 33.66 217 GLY A N 1
ATOM 1565 C CA . GLY A 1 217 ? -36.559 -13.723 -24.935 1.00 33.66 217 GLY A CA 1
ATOM 1566 C C . GLY A 1 217 ? -36.182 -12.268 -25.259 1.00 33.66 217 GLY A C 1
ATOM 1567 O O . GLY A 1 217 ? -37.037 -11.402 -25.293 1.00 33.66 217 GLY A O 1
ATOM 1568 N N . ASP A 1 218 ? -34.936 -11.874 -25.517 1.00 34.03 218 ASP A N 1
ATOM 1569 C CA . ASP A 1 218 ? -33.736 -12.628 -25.867 1.00 34.03 218 ASP A CA 1
ATOM 1570 C C . ASP A 1 218 ? -32.506 -11.693 -25.761 1.00 34.03 218 ASP A C 1
ATOM 1572 O O . ASP A 1 218 ? -32.614 -10.481 -25.966 1.00 34.03 218 ASP A O 1
ATOM 1576 N N . LEU A 1 219 ? -31.336 -12.249 -25.443 1.00 40.62 219 LEU A N 1
ATOM 1577 C CA . LEU A 1 219 ? -30.045 -11.545 -25.396 1.00 40.62 219 LEU A CA 1
ATOM 1578 C C . LEU A 1 219 ? -29.305 -11.712 -26.731 1.00 40.62 219 LEU A C 1
ATOM 1580 O O . LEU A 1 219 ? -29.236 -12.830 -27.238 1.00 40.62 219 LEU A O 1
ATOM 1584 N N . PRO A 1 220 ? -28.558 -10.697 -27.199 1.00 42.25 220 PRO A N 1
ATOM 1585 C CA . PRO A 1 220 ? -27.403 -10.938 -28.053 1.00 42.25 220 PRO A CA 1
ATOM 1586 C C . PRO A 1 220 ? -26.078 -10.612 -27.345 1.00 42.25 220 PRO A C 1
ATOM 1588 O O . PRO A 1 220 ? -25.802 -9.481 -26.947 1.00 42.25 220 PRO A O 1
ATOM 1591 N N . ARG A 1 221 ? -25.215 -11.633 -27.257 1.00 44.62 221 ARG A N 1
ATOM 1592 C CA . ARG A 1 221 ? -23.756 -11.499 -27.124 1.00 44.62 221 ARG A CA 1
ATOM 1593 C C . ARG A 1 221 ? -23.160 -11.116 -28.480 1.00 44.62 221 ARG A C 1
ATOM 1595 O O . ARG A 1 221 ? -23.489 -11.783 -29.449 1.00 44.62 221 ARG A O 1
ATOM 1602 N N . THR A 1 222 ? -22.213 -10.172 -28.498 1.00 44.38 222 THR A N 1
ATOM 1603 C CA . THR A 1 222 ? -20.839 -10.315 -29.050 1.00 44.38 222 THR A CA 1
ATOM 1604 C C . THR A 1 222 ? -20.124 -8.957 -29.082 1.00 44.38 222 THR A C 1
ATOM 1606 O O . THR A 1 222 ? -20.674 -8.008 -29.629 1.00 44.38 222 THR A O 1
ATOM 1609 N N . GLY A 1 223 ? -18.886 -8.883 -28.563 1.00 36.56 223 GLY A N 1
ATOM 1610 C CA . GLY A 1 223 ? -17.995 -7.724 -28.776 1.00 36.56 223 GLY A CA 1
ATOM 1611 C C . GLY A 1 223 ? -16.898 -7.447 -27.729 1.00 36.56 223 GLY A C 1
ATOM 1612 O O . GLY A 1 223 ? -16.349 -6.354 -27.728 1.00 36.56 223 GLY A O 1
ATOM 1613 N N . ALA A 1 224 ? -16.578 -8.373 -26.817 1.00 43.44 224 ALA A N 1
ATOM 1614 C CA . ALA A 1 224 ? -15.834 -8.049 -25.587 1.00 43.44 224 ALA A CA 1
ATOM 1615 C C . ALA A 1 224 ? -14.290 -8.138 -25.642 1.00 43.44 224 ALA A C 1
ATOM 1617 O O . ALA A 1 224 ? -13.660 -8.024 -24.597 1.00 43.44 224 ALA A O 1
ATOM 1618 N N . THR A 1 225 ? -13.646 -8.345 -26.794 1.00 41.00 225 THR A N 1
ATOM 1619 C CA . THR A 1 225 ? -12.196 -8.647 -26.816 1.00 41.00 225 THR A CA 1
ATOM 1620 C C . THR A 1 225 ? -11.259 -7.513 -27.237 1.00 41.00 225 THR A C 1
ATOM 1622 O O . THR A 1 225 ? -10.068 -7.634 -26.981 1.00 41.00 225 THR A O 1
ATOM 1625 N N . GLU A 1 226 ? -11.737 -6.388 -27.780 1.00 33.81 226 GLU A N 1
ATOM 1626 C CA . GLU A 1 226 ? -10.857 -5.237 -28.101 1.00 33.81 226 GLU A CA 1
ATOM 1627 C C . GLU A 1 226 ? -10.922 -4.076 -27.092 1.00 33.81 226 GLU A C 1
ATOM 1629 O O . GLU A 1 226 ? -10.055 -3.207 -27.096 1.00 33.81 226 GLU A O 1
ATOM 1634 N N . LEU A 1 227 ? -11.888 -4.083 -26.167 1.00 33.44 227 LEU A N 1
ATOM 1635 C CA . LEU A 1 227 ? -12.064 -3.026 -25.155 1.00 33.44 227 LEU A CA 1
ATOM 1636 C C . LEU A 1 227 ? -11.149 -3.165 -23.924 1.00 33.44 227 LEU A C 1
ATOM 1638 O O . LEU A 1 227 ? -11.003 -2.211 -23.163 1.00 33.44 227 LEU A O 1
ATOM 1642 N N . VAL A 1 228 ? -10.509 -4.322 -23.729 1.00 39.34 228 VAL A N 1
ATOM 1643 C CA . VAL A 1 228 ? -9.728 -4.615 -22.510 1.00 39.34 228 VAL A CA 1
ATOM 1644 C C . VAL A 1 228 ? -8.376 -3.888 -22.492 1.00 39.34 228 VAL A C 1
ATOM 1646 O O . VAL A 1 228 ? -7.909 -3.466 -21.441 1.00 39.34 228 VAL A O 1
ATOM 1649 N N . LEU A 1 229 ? -7.750 -3.659 -23.651 1.00 30.19 229 LEU A N 1
ATOM 1650 C CA . LEU A 1 229 ? -6.451 -2.971 -23.703 1.00 30.19 229 LEU A CA 1
ATOM 1651 C C . LEU A 1 229 ? -6.565 -1.444 -23.587 1.00 30.19 229 LEU A C 1
ATOM 1653 O O . LEU A 1 229 ? -5.648 -0.797 -23.086 1.00 30.19 229 LEU A O 1
ATOM 1657 N N . THR A 1 230 ? -7.695 -0.852 -23.984 1.00 33.53 230 THR A N 1
ATOM 1658 C CA . THR A 1 230 ? -7.944 0.590 -23.806 1.00 33.53 230 THR A CA 1
ATOM 1659 C C . THR A 1 230 ? -8.465 0.929 -22.406 1.00 33.53 230 THR A C 1
ATOM 1661 O O . THR A 1 230 ? -8.250 2.048 -21.931 1.00 33.53 230 THR A O 1
ATOM 1664 N N . SER A 1 231 ? -9.092 -0.022 -21.700 1.00 35.19 231 SER A N 1
ATOM 1665 C CA . SER A 1 231 ? -9.562 0.200 -20.327 1.00 35.19 231 SER A CA 1
ATOM 1666 C C . SER A 1 231 ? -8.415 0.284 -19.317 1.00 35.19 231 SER A C 1
ATOM 1668 O O . SER A 1 231 ? -8.492 1.103 -18.408 1.00 35.19 231 SER A O 1
ATOM 1670 N N . ILE A 1 232 ? -7.318 -0.461 -19.498 1.00 40.34 232 ILE A N 1
ATOM 1671 C CA . ILE A 1 232 ? -6.174 -0.450 -18.562 1.00 40.34 232 ILE A CA 1
ATOM 1672 C C . ILE A 1 232 ? -5.477 0.923 -18.535 1.00 40.34 232 ILE A C 1
ATOM 1674 O O . ILE A 1 232 ? -5.193 1.456 -17.463 1.00 40.34 232 ILE A O 1
ATOM 1678 N N . VAL A 1 233 ? -5.293 1.563 -19.697 1.00 37.97 233 VAL A N 1
ATOM 1679 C CA . VAL A 1 233 ? -4.750 2.936 -19.777 1.00 37.97 233 VAL A CA 1
ATOM 1680 C C . VAL A 1 233 ? -5.720 3.952 -19.160 1.00 37.97 233 VAL A C 1
ATOM 1682 O O . VAL A 1 233 ? -5.299 4.909 -18.514 1.00 37.97 233 VAL A O 1
ATOM 1685 N N . SER A 1 234 ? -7.028 3.721 -19.299 1.00 34.56 234 SER A N 1
ATOM 1686 C CA . SER A 1 234 ? -8.066 4.597 -18.743 1.00 34.56 234 SER A CA 1
ATOM 1687 C C . SER A 1 234 ? -8.168 4.494 -17.216 1.00 34.56 234 SER A C 1
ATOM 1689 O O . SER A 1 234 ? -8.403 5.503 -16.563 1.00 34.56 234 SER A O 1
ATOM 1691 N N . VAL A 1 235 ? -7.936 3.312 -16.634 1.00 39.50 235 VAL A N 1
ATOM 1692 C CA . VAL A 1 235 ? -7.898 3.099 -15.175 1.00 39.50 235 VAL A CA 1
ATOM 1693 C C . VAL A 1 235 ? -6.627 3.693 -14.558 1.00 39.50 235 VAL A C 1
ATOM 1695 O O . VAL A 1 235 ? -6.711 4.331 -13.513 1.00 39.50 235 VAL A O 1
ATOM 1698 N N . LEU A 1 236 ? -5.474 3.608 -15.235 1.00 41.81 236 LEU A N 1
ATOM 1699 C CA . LEU A 1 236 ? -4.237 4.284 -14.807 1.00 41.81 236 LEU A CA 1
ATOM 1700 C C . LEU A 1 236 ? -4.393 5.818 -14.781 1.00 41.81 236 LEU A C 1
ATOM 1702 O O . LEU A 1 236 ? -3.960 6.471 -13.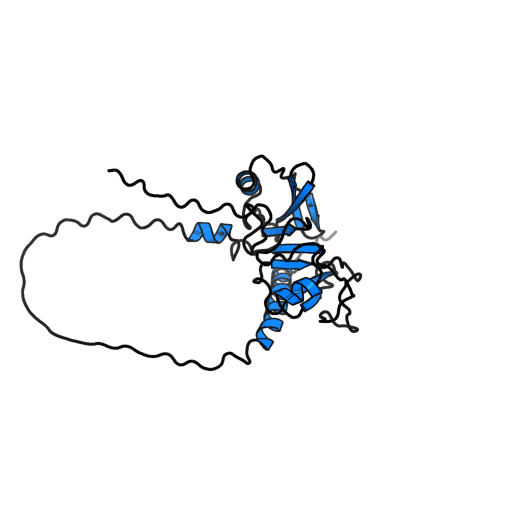830 1.00 41.81 236 LEU A O 1
ATOM 1706 N N . PHE A 1 237 ? -5.090 6.392 -15.769 1.00 39.72 237 PHE A N 1
ATOM 1707 C CA . PHE A 1 237 ? -5.478 7.807 -15.759 1.00 39.72 237 PHE A CA 1
ATOM 1708 C C . PHE A 1 237 ? -6.630 8.121 -14.802 1.00 39.72 237 PHE A C 1
ATOM 1710 O O . PHE A 1 237 ? -6.744 9.267 -14.393 1.00 39.72 237 PHE A O 1
ATOM 1717 N N . ALA A 1 238 ? -7.477 7.164 -14.425 1.00 40.84 238 ALA A N 1
ATOM 1718 C CA . ALA A 1 238 ? -8.538 7.392 -13.450 1.00 40.84 238 ALA A CA 1
ATOM 1719 C C . ALA A 1 238 ? -7.997 7.370 -12.019 1.00 40.84 238 ALA A C 1
ATOM 1721 O O . ALA A 1 238 ? -8.364 8.237 -11.251 1.00 40.84 238 ALA A O 1
ATOM 1722 N N . VAL A 1 239 ? -7.076 6.479 -11.651 1.00 45.97 239 VAL A N 1
ATOM 1723 C CA . VAL A 1 239 ? -6.491 6.479 -10.297 1.00 45.97 239 VAL A CA 1
ATOM 1724 C C . VAL A 1 239 ? -5.522 7.655 -10.124 1.00 45.97 239 VAL A C 1
ATOM 1726 O O . VAL A 1 239 ? -5.630 8.408 -9.158 1.00 45.97 239 VAL A O 1
ATOM 1729 N N . GLY A 1 240 ? -4.644 7.903 -11.105 1.00 42.34 240 GLY A N 1
ATOM 1730 C CA . GLY A 1 240 ? -3.793 9.099 -11.108 1.00 42.34 240 GLY A CA 1
ATOM 1731 C C . GLY A 1 240 ? -4.582 10.398 -11.316 1.00 42.34 240 GLY A C 1
ATOM 1732 O O . GLY A 1 240 ? -4.277 11.420 -10.709 1.00 42.34 240 GLY A O 1
ATOM 1733 N N . GLY A 1 241 ? -5.629 10.369 -12.141 1.00 37.59 241 GLY A N 1
ATOM 1734 C CA . GLY A 1 241 ? -6.465 11.527 -12.457 1.00 37.59 241 GLY A CA 1
ATOM 1735 C C . GLY A 1 241 ? -7.529 11.839 -11.413 1.00 37.59 241 GLY A C 1
ATOM 1736 O O . GLY A 1 241 ? -7.855 13.006 -11.262 1.00 37.59 241 GLY A O 1
ATOM 1737 N N . VAL A 1 242 ? -8.044 10.863 -10.661 1.00 41.34 242 VAL A N 1
ATOM 1738 C CA . VAL A 1 242 ? -8.897 11.104 -9.484 1.00 41.34 242 VAL A CA 1
ATOM 1739 C C . VAL A 1 242 ? -8.067 11.781 -8.399 1.00 41.34 242 VAL A C 1
ATOM 1741 O O . VAL A 1 242 ? -8.520 12.799 -7.884 1.00 41.34 242 VAL A O 1
ATOM 1744 N N . LEU A 1 243 ? -6.820 11.344 -8.165 1.00 43.97 243 LEU A N 1
ATOM 1745 C CA . LEU A 1 243 ? -5.885 12.076 -7.299 1.00 43.97 243 LEU A CA 1
ATOM 1746 C C . LEU A 1 243 ? -5.678 13.531 -7.780 1.00 43.97 243 LEU A C 1
ATOM 1748 O O . LEU A 1 243 ? -5.827 14.470 -7.004 1.00 43.97 243 LEU A O 1
ATOM 1752 N N . VAL A 1 244 ? -5.442 13.747 -9.081 1.00 38.59 244 VAL A N 1
ATOM 1753 C CA . VAL A 1 244 ? -5.256 15.096 -9.666 1.00 38.59 244 VAL A CA 1
ATOM 1754 C C . VAL A 1 244 ? -6.541 15.950 -9.664 1.00 38.59 244 VAL A C 1
ATOM 1756 O O . VAL A 1 244 ? -6.480 17.178 -9.547 1.00 38.59 244 VAL A O 1
ATOM 1759 N N . LEU A 1 245 ? -7.722 15.347 -9.822 1.00 33.72 245 LEU A N 1
ATOM 1760 C CA . LEU A 1 245 ? -9.009 16.054 -9.852 1.00 33.72 245 LEU A CA 1
ATOM 1761 C C . LEU A 1 245 ? -9.468 16.485 -8.457 1.00 33.72 245 LEU A C 1
ATOM 1763 O O . LEU A 1 245 ? -10.091 17.544 -8.339 1.00 33.72 245 LEU A O 1
ATOM 1767 N N . ILE A 1 246 ? -9.136 15.710 -7.423 1.00 43.72 246 ILE A N 1
ATOM 1768 C CA . ILE A 1 246 ? -9.338 16.095 -6.022 1.00 43.72 246 ILE A CA 1
ATOM 1769 C C . ILE A 1 246 ? -8.480 17.330 -5.706 1.00 43.72 246 ILE A C 1
ATOM 1771 O O . ILE A 1 246 ? -8.992 18.331 -5.204 1.00 43.72 246 ILE A O 1
ATOM 1775 N N . GLU A 1 247 ? -7.223 17.351 -6.149 1.00 38.72 247 GLU A N 1
ATOM 1776 C CA . GLU A 1 247 ? -6.287 18.438 -5.841 1.00 38.72 247 GLU A CA 1
ATOM 1777 C C . GLU A 1 247 ? -6.578 19.750 -6.606 1.00 38.72 247 GLU A C 1
ATOM 1779 O O . GLU A 1 247 ? -6.463 20.857 -6.066 1.00 38.72 247 GLU A O 1
ATOM 1784 N N . ARG A 1 248 ? -7.084 19.675 -7.849 1.00 33.16 248 ARG A N 1
ATOM 1785 C CA . ARG A 1 248 ? -7.458 20.874 -8.633 1.00 33.16 248 ARG A CA 1
ATOM 1786 C C . ARG A 1 248 ? -8.614 21.688 -8.040 1.00 33.16 248 ARG A C 1
ATOM 1788 O O . ARG A 1 248 ? -8.704 22.888 -8.329 1.00 33.16 248 ARG A O 1
ATOM 1795 N N . ARG A 1 249 ? -9.488 21.090 -7.220 1.00 35.56 249 ARG A N 1
ATOM 1796 C CA . ARG A 1 249 ? -10.565 21.833 -6.536 1.00 35.56 249 ARG A CA 1
ATOM 1797 C C . ARG A 1 249 ? -10.038 22.769 -5.443 1.00 35.56 249 ARG A C 1
ATOM 1799 O O . ARG A 1 249 ? -10.680 23.787 -5.197 1.00 35.56 249 ARG A O 1
ATOM 1806 N N . PHE A 1 250 ? -8.861 22.507 -4.871 1.00 37.78 250 PHE A N 1
ATOM 1807 C CA . PHE A 1 250 ? -8.304 23.305 -3.771 1.00 37.78 250 PHE A CA 1
ATOM 1808 C C . PHE A 1 250 ? -7.333 24.408 -4.217 1.00 37.78 250 PHE A C 1
ATOM 1810 O O . PHE A 1 250 ? -7.262 25.455 -3.577 1.00 37.78 250 PHE A O 1
ATOM 1817 N N . LEU A 1 251 ? -6.675 24.267 -5.373 1.00 35.16 251 LEU A N 1
ATOM 1818 C CA . LEU A 1 251 ? -5.796 25.318 -5.920 1.00 35.16 251 LEU A CA 1
ATOM 1819 C C . LEU A 1 251 ? -6.546 26.497 -6.574 1.00 35.16 251 LEU A C 1
ATOM 1821 O O . LEU A 1 251 ? -5.921 27.474 -6.986 1.00 35.16 251 LEU A O 1
ATOM 1825 N N . SER A 1 252 ? -7.878 26.427 -6.670 1.00 31.77 252 SER A N 1
ATOM 1826 C CA . SER A 1 252 ? -8.714 27.477 -7.278 1.00 31.77 252 SER A CA 1
ATOM 1827 C C . SER A 1 252 ? -9.396 28.404 -6.262 1.00 31.77 252 SER A C 1
ATOM 1829 O O . SER A 1 252 ? -10.177 29.265 -6.667 1.00 31.77 252 SER A O 1
ATOM 1831 N N . ALA A 1 253 ? -9.120 28.272 -4.960 1.00 30.34 253 ALA A N 1
ATOM 1832 C CA . ALA A 1 253 ? -9.585 29.245 -3.973 1.00 30.34 253 ALA A CA 1
ATOM 1833 C C . ALA A 1 253 ? -8.716 30.523 -4.054 1.00 30.34 253 ALA A C 1
ATOM 1835 O O . ALA A 1 253 ? -7.510 30.457 -3.805 1.00 30.34 253 ALA A O 1
ATOM 1836 N N . PRO A 1 254 ? -9.272 31.695 -4.423 1.00 33.09 254 PRO A N 1
ATOM 1837 C CA . PRO A 1 254 ? -8.499 32.930 -4.472 1.00 33.09 254 PRO A CA 1
ATOM 1838 C C . PRO A 1 254 ? -8.110 33.365 -3.054 1.00 33.09 254 PRO A C 1
ATOM 1840 O O . PRO A 1 254 ? -8.966 33.629 -2.210 1.00 33.09 254 PRO A O 1
ATOM 1843 N N . TRP A 1 255 ? -6.807 33.467 -2.802 1.00 33.75 255 TRP A N 1
ATOM 1844 C CA . TRP A 1 255 ? -6.257 34.053 -1.581 1.00 33.75 255 TRP A CA 1
ATOM 1845 C C . TRP A 1 255 ? -6.677 35.528 -1.448 1.00 33.75 255 TRP A C 1
ATOM 1847 O O . TRP A 1 255 ? -6.563 36.276 -2.426 1.00 33.75 255 TRP A O 1
ATOM 1857 N N . PRO A 1 256 ? -7.101 36.008 -0.263 1.00 40.53 256 PRO A N 1
ATOM 1858 C CA . PRO A 1 256 ? -7.239 37.436 -0.030 1.00 40.53 256 PRO A CA 1
ATOM 1859 C C . PRO A 1 256 ? -5.841 38.065 0.037 1.00 40.53 256 PRO A C 1
ATOM 1861 O O . PRO A 1 256 ? -5.043 37.775 0.927 1.00 40.53 256 PRO A O 1
ATOM 1864 N N . THR A 1 257 ? -5.532 38.939 -0.917 1.00 38.66 257 THR A N 1
ATOM 1865 C CA . THR A 1 257 ? -4.315 39.756 -0.907 1.00 38.66 257 THR A CA 1
ATOM 1866 C C . THR A 1 257 ? -4.346 40.719 0.281 1.00 38.66 257 THR A C 1
ATOM 1868 O O . THR A 1 257 ? -5.175 41.632 0.301 1.00 38.66 257 THR A O 1
ATOM 1871 N N . SER A 1 258 ? -3.441 40.568 1.252 1.00 37.06 258 SER A N 1
ATOM 1872 C CA . SER A 1 258 ? -3.195 41.612 2.252 1.00 37.06 258 SER A CA 1
ATOM 1873 C C . SER A 1 258 ? -2.166 42.606 1.716 1.00 37.06 258 SER A C 1
ATOM 1875 O O . SER A 1 258 ? -0.992 42.278 1.551 1.00 37.06 258 SER A O 1
ATOM 1877 N N . SER A 1 259 ? -2.614 43.828 1.453 1.00 38.88 259 SER A N 1
ATOM 1878 C CA . SER A 1 259 ? -1.759 44.994 1.250 1.00 38.88 259 SER A CA 1
ATOM 1879 C C . SER A 1 259 ? -1.186 45.480 2.583 1.00 38.88 259 SER A C 1
ATOM 1881 O O . SER A 1 259 ? -1.939 45.702 3.535 1.00 38.88 259 SER A O 1
ATOM 1883 N N . SER A 1 260 ? 0.121 45.718 2.633 1.00 42.66 260 SER A N 1
ATOM 1884 C CA . SER A 1 260 ? 0.777 46.678 3.531 1.00 42.66 260 SER A CA 1
ATOM 1885 C C . SER A 1 260 ? 1.952 47.300 2.794 1.00 42.66 260 SER A C 1
ATOM 1887 O O . SER A 1 260 ? 2.638 46.542 2.074 1.00 42.66 260 SER A O 1
#

Sequence (260 aa):
MLLLSSSAHAQPVDDHTITAEGIGNAVLGLSPAELIEALGPDYQVGDEVRITIDFDGRVVSRNGTVQFRAAMTDDTETLTLFMVSNPEYTTAEGIGPTSTIAEAEAVYGPAMLAWNPDNGGREFVSFANGPDGRIAFRTPGIGGTNVGIYASGEFSTSAYEDGAAIAAVWVICVSGTDCAADVATAESTPTPEPTATPEPEITPEPTDDTGSGTDSGDLPRTGATELVLTSIVSVLFAVGGVLVLIERRFLSAPWPTSSS

Secondary structure (DSSP, 8-state):
--------PPPPPPTTEE-SSEETTEETT--HHHHHHHH-TTEEEEEEEEEETTEEEEEEEETTEEEEEEEE-TT-SS--EEEE--TT-EETTS--TT-BHHHHHHHH-SEEEEEETTTTTEEEEEETTPSPTTEEEEEEEETT--SB-PPTT-SEES-B-TT-B--EEEEE--TTTT-HHHHHHHS-PPPPP---PPPPPP----------------------SSSHHHHHHHHHHHHHHHHHHHHHTTTTS-------